Protein AF-0000000079571530 (afdb_homodimer)

Organism: NCBI:txid1891644

Foldseek 3Di:
DDPVVLVVLLVQLQCQLVVLCVVPVLPCSLVRLVVSLVVCVPPDPNSNVSSVVSNVVSVVVVVVVVVVVVVCVVVVVVVVVVVVVVVCVVLVVVQVVVCVVCVVVVHDDDRPPDDDDDD/DDPVVLVVLLVQLQCQLVVVCVVPVLPCSLVRLVVSLVVCVVPDPNSNVSSVVSNVVSVVVVVVVVVVVVVCVVVVVVVVVVVVVVVCVVLVVVQVVVCVVCVVVVHDDDRPPDDDDDD

Structure (mmCIF, N/CA/C/O backbone):
data_AF-0000000079571530-model_v1
#
loop_
_entity.id
_entity.type
_entity.pdbx_description
1 polymer 'DUF4870 domain-containing protein'
#
loop_
_atom_site.group_PDB
_atom_site.id
_atom_site.type_symbol
_atom_site.label_atom_id
_atom_site.label_alt_id
_atom_site.label_comp_id
_atom_site.label_asym_id
_atom_site.label_entity_id
_atom_site.label_seq_id
_atom_site.pdbx_PDB_ins_code
_atom_site.Cartn_x
_atom_site.Cartn_y
_atom_site.Cartn_z
_atom_site.occupancy
_atom_site.B_iso_or_equiv
_atom_site.auth_seq_id
_atom_site.auth_comp_id
_atom_site.auth_asym_id
_atom_site.auth_atom_id
_atom_site.pdbx_PDB_model_num
ATOM 1 N N . MET A 1 1 ? -7.766 45.219 24.375 1 87.44 1 MET A N 1
ATOM 2 C CA . MET A 1 1 ? -6.621 44.344 24.562 1 87.44 1 MET A CA 1
ATOM 3 C C . MET A 1 1 ? -5.312 45.094 24.469 1 87.44 1 MET A C 1
ATOM 5 O O . MET A 1 1 ? -5.18 46.031 23.656 1 87.44 1 MET A O 1
ATOM 9 N N . SER A 1 2 ? -4.629 44.906 25.359 1 95.31 2 SER A N 1
ATOM 10 C CA . SER A 1 2 ? -3.334 45.562 25.312 1 95.31 2 SER A CA 1
ATOM 11 C C . SER A 1 2 ? -2.48 45.031 24.156 1 95.31 2 SER A C 1
ATOM 13 O O . SER A 1 2 ? -2.748 43.969 23.609 1 95.31 2 SER A O 1
ATOM 15 N N . GLU A 1 3 ? -1.556 45.875 23.812 1 95.44 3 GLU A N 1
ATOM 16 C CA . GLU A 1 3 ? -0.666 45.469 22.719 1 95.44 3 GLU A CA 1
ATOM 17 C C . GLU A 1 3 ? 0.069 44.188 23.062 1 95.44 3 GLU A C 1
ATOM 19 O O . GLU A 1 3 ? 0.232 43.312 22.203 1 95.44 3 GLU A O 1
ATOM 24 N N . SER A 1 4 ? 0.535 44.125 24.281 1 95.5 4 SER A N 1
ATOM 25 C CA . SER A 1 4 ? 1.241 42.938 24.719 1 95.5 4 SER A CA 1
ATOM 26 C C . SER A 1 4 ? 0.331 41.719 24.672 1 95.5 4 SER A C 1
ATOM 28 O O . SER A 1 4 ? 0.75 40.625 24.25 1 95.5 4 SER A O 1
ATOM 30 N N . GLU A 1 5 ? -0.845 41.812 25.141 1 96.44 5 GLU A N 1
ATOM 31 C CA . GLU A 1 5 ? -1.832 40.75 25.094 1 96.44 5 GLU A CA 1
ATOM 32 C C . GLU A 1 5 ? -2.137 40.344 23.656 1 96.44 5 GLU A C 1
ATOM 34 O O . GLU A 1 5 ? -2.254 39.125 23.375 1 96.44 5 GLU A O 1
ATOM 39 N N . GLU A 1 6 ? -2.318 41.281 22.844 1 97.56 6 GLU A N 1
ATOM 40 C CA . GLU A 1 6 ? -2.604 41.031 21.438 1 97.56 6 GLU A CA 1
ATOM 41 C C . GLU A 1 6 ? -1.49 40.188 20.797 1 97.56 6 GLU A C 1
ATOM 43 O O . GLU A 1 6 ? -1.76 39.219 20.094 1 97.56 6 GLU A O 1
ATOM 48 N N . ARG A 1 7 ? -0.301 40.594 21.031 1 97.19 7 ARG A N 1
ATOM 49 C CA . ARG A 1 7 ? 0.834 39.875 20.484 1 97.19 7 ARG A CA 1
ATOM 50 C C . ARG A 1 7 ? 0.882 38.438 21.031 1 97.19 7 ARG A C 1
ATOM 52 O O . ARG A 1 7 ? 1.186 37.5 20.281 1 97.19 7 ARG A O 1
ATOM 59 N N . THR A 1 8 ? 0.619 38.281 22.25 1 96.38 8 THR A N 1
ATOM 60 C CA . THR A 1 8 ? 0.611 36.969 22.859 1 96.38 8 THR A CA 1
ATOM 61 C C . THR A 1 8 ? -0.429 36.062 22.203 1 96.38 8 THR A C 1
ATOM 63 O O . THR A 1 8 ? -0.127 34.938 21.812 1 96.38 8 THR A O 1
ATOM 66 N N . TRP A 1 9 ? -1.641 36.562 22.094 1 97.31 9 TRP A N 1
ATOM 67 C CA . TRP A 1 9 ? -2.703 35.781 21.469 1 97.31 9 TRP A CA 1
ATOM 68 C C . TRP A 1 9 ? -2.359 35.469 20.016 1 97.31 9 TRP A C 1
ATOM 70 O O . TRP A 1 9 ? -2.699 34.406 19.5 1 97.31 9 TRP A O 1
ATOM 80 N N . THR A 1 10 ? -1.742 36.406 19.328 1 98.12 10 THR A N 1
ATOM 81 C CA . THR A 1 10 ? -1.355 36.219 17.938 1 98.12 10 THR A CA 1
ATOM 82 C C . THR A 1 10 ? -0.339 35.094 17.812 1 98.12 10 THR A C 1
ATOM 84 O O . THR A 1 10 ? -0.482 34.219 16.953 1 98.12 10 THR A O 1
ATOM 87 N N . VAL A 1 11 ? 0.646 35.094 18.672 1 97.69 11 VAL A N 1
ATOM 88 C CA . VAL A 1 11 ? 1.656 34.031 18.672 1 97.69 11 VAL A CA 1
ATOM 89 C C . VAL A 1 11 ? 1.011 32.688 19.016 1 97.69 11 VAL A C 1
ATOM 91 O O . VAL A 1 11 ? 1.297 31.672 18.375 1 97.69 11 VAL A O 1
ATOM 94 N N . LEU A 1 12 ? 0.146 32.656 19.984 1 96.56 12 LEU A N 1
ATOM 95 C CA . LEU A 1 12 ? -0.542 31.422 20.375 1 96.56 12 LEU A CA 1
ATOM 96 C C . LEU A 1 12 ? -1.385 30.875 19.219 1 96.56 12 LEU A C 1
ATOM 98 O O . LEU A 1 12 ? -1.479 29.656 19.047 1 96.56 12 LEU A O 1
ATOM 102 N N . ALA A 1 13 ? -2.004 31.766 18.484 1 97.44 13 ALA A N 1
ATOM 103 C CA . ALA A 1 13 ? -2.795 31.344 17.328 1 97.44 13 ALA A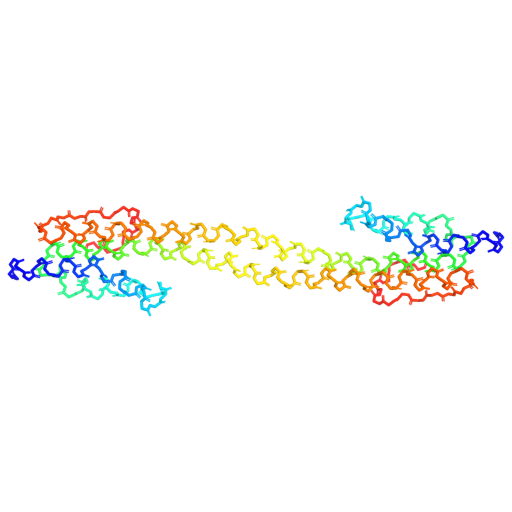 CA 1
ATOM 104 C C . ALA A 1 13 ? -1.929 30.609 16.312 1 97.44 13 ALA A C 1
ATOM 106 O O . ALA A 1 13 ? -2.314 29.547 15.805 1 97.44 13 ALA A O 1
ATOM 107 N N . HIS A 1 14 ? -0.757 31.094 16.047 1 97.12 14 HIS A N 1
ATOM 108 C CA . HIS A 1 14 ? 0.15 30.484 15.086 1 97.12 14 HIS A CA 1
ATOM 109 C C . HIS A 1 14 ? 0.69 29.156 15.609 1 97.12 14 HIS A C 1
ATOM 111 O O . HIS A 1 14 ? 0.879 28.203 14.844 1 97.12 14 HIS A O 1
ATOM 117 N N . LEU A 1 15 ? 0.855 29.016 16.938 1 95.38 15 LEU A N 1
ATOM 118 C CA . LEU A 1 15 ? 1.553 27.859 17.469 1 95.38 15 LEU A CA 1
ATOM 119 C C . LEU A 1 15 ? 0.562 26.812 17.984 1 95.38 15 LEU A C 1
ATOM 121 O O . LEU A 1 15 ? 0.937 25.672 18.234 1 95.38 15 LEU A O 1
ATOM 125 N N . SER A 1 16 ? -0.653 27.219 18.078 1 94.5 16 SER A N 1
ATOM 126 C CA . SER A 1 16 ? -1.655 26.312 18.641 1 94.5 16 SER A CA 1
ATOM 127 C C . SER A 1 16 ? -1.799 25.047 17.781 1 94.5 16 SER A C 1
ATOM 129 O O . SER A 1 16 ? -1.949 23.953 18.328 1 94.5 16 SER A O 1
ATOM 131 N N . ALA A 1 17 ? -1.679 25.234 16.484 1 91.69 17 ALA A N 1
ATOM 132 C CA . ALA A 1 17 ? -1.855 24.078 15.594 1 91.69 17 ALA A CA 1
ATOM 133 C C . ALA A 1 17 ? -0.672 23.125 15.695 1 91.69 17 ALA A C 1
ATOM 135 O O . ALA A 1 17 ? -0.853 21.922 15.922 1 91.69 17 ALA A O 1
ATOM 136 N N . PRO A 1 18 ? 0.558 23.547 15.602 1 91.69 18 PRO A N 1
ATOM 137 C CA . PRO A 1 18 ? 1.681 22.609 15.727 1 91.69 18 PRO A CA 1
ATOM 138 C C . PRO A 1 18 ? 1.745 21.953 17.094 1 91.69 18 PRO A C 1
ATOM 140 O O . PRO A 1 18 ? 2.113 20.781 17.203 1 91.69 18 PRO A O 1
ATOM 143 N N . ILE A 1 19 ? 1.34 22.656 18.141 1 88.19 19 ILE A N 1
ATOM 144 C CA . ILE A 1 19 ? 1.312 22.078 19.484 1 88.19 19 ILE A CA 1
ATOM 145 C C . ILE A 1 19 ? 0.263 20.969 19.547 1 88.19 19 ILE A C 1
ATOM 147 O O . ILE A 1 19 ? 0.544 19.859 20.016 1 88.19 19 ILE A O 1
ATOM 151 N N . ALA A 1 20 ? -0.881 21.25 19.016 1 86.62 20 ALA A N 1
ATOM 152 C CA . ALA A 1 20 ? -1.956 20.266 18.984 1 86.62 20 ALA A CA 1
ATOM 153 C C . ALA A 1 20 ? -1.594 19.078 18.094 1 86.62 20 ALA A C 1
ATOM 155 O O . ALA A 1 20 ? -1.938 17.938 18.406 1 86.62 20 ALA A O 1
ATOM 156 N N . ALA A 1 21 ? -0.919 19.438 17.031 1 84.94 21 ALA A N 1
ATOM 157 C CA . ALA A 1 21 ? -0.512 18.375 16.109 1 84.94 21 ALA A CA 1
ATOM 158 C C . ALA A 1 21 ? 0.462 17.406 16.766 1 84.94 21 ALA A C 1
ATOM 160 O O . ALA A 1 21 ? 0.333 16.188 16.609 1 84.94 21 ALA A O 1
ATOM 161 N N . VAL A 1 22 ? 1.411 17.859 17.5 1 80.44 22 VAL A N 1
ATOM 162 C CA . VAL A 1 22 ? 2.406 17.031 18.172 1 80.44 22 VAL A CA 1
ATOM 163 C C . VAL A 1 22 ? 1.734 16.203 19.266 1 80.44 22 VAL A C 1
ATOM 165 O O . VAL A 1 22 ? 2.033 15.023 19.422 1 80.44 22 VAL A O 1
ATOM 168 N N . LEU A 1 23 ? 0.747 16.781 19.938 1 81.38 23 LEU A N 1
ATOM 169 C CA . LEU A 1 23 ? 0.075 16.125 21.062 1 81.38 23 LEU A CA 1
ATOM 170 C C . LEU A 1 23 ? -0.921 15.078 20.547 1 81.38 23 LEU A C 1
ATOM 172 O O . LEU A 1 23 ? -1.287 14.156 21.281 1 81.38 23 LEU A O 1
ATOM 176 N N . SER A 1 24 ? -1.336 15.172 19.266 1 77.75 24 SER A N 1
ATOM 177 C CA . SER A 1 24 ? -2.4 14.312 18.75 1 77.75 24 SER A CA 1
ATOM 178 C C . SER A 1 24 ? -1.96 13.586 17.484 1 77.75 24 SER A C 1
ATOM 180 O O . SER A 1 24 ? -2.785 12.992 16.781 1 77.75 24 SER A O 1
ATOM 182 N N . ALA A 1 25 ? -0.798 13.711 17.203 1 75.19 25 ALA A N 1
ATOM 183 C CA . ALA A 1 25 ? -0.281 13.117 15.969 1 75.19 25 ALA A CA 1
ATOM 184 C C . ALA A 1 25 ? -1.01 13.672 14.75 1 75.19 25 ALA A C 1
ATOM 186 O O . ALA A 1 25 ? -1.369 12.922 13.836 1 75.19 25 ALA A O 1
ATOM 187 N N . GLY A 1 26 ? -1.321 14.875 14.836 1 75 26 GLY A N 1
ATOM 188 C CA . GLY A 1 26 ? -1.856 15.578 13.68 1 75 26 GLY A CA 1
ATOM 189 C C . GLY A 1 26 ? -3.371 15.672 13.688 1 75 26 GLY A C 1
ATOM 190 O O . GLY A 1 26 ? -3.945 16.547 13.039 1 75 26 GLY A O 1
ATOM 191 N N . SER A 1 27 ? -4.09 14.82 14.422 1 78.81 27 SER A N 1
ATOM 192 C CA . SER A 1 27 ? -5.535 14.672 14.297 1 78.81 27 SER A CA 1
ATOM 193 C C . SER A 1 27 ? -6.27 15.875 14.875 1 78.81 27 SER A C 1
ATOM 195 O O . SER A 1 27 ? -7.363 16.219 14.422 1 78.81 27 SER A O 1
ATOM 197 N N . LEU A 1 28 ? -5.656 16.641 15.758 1 84.81 28 LEU A N 1
ATOM 198 C CA . LEU A 1 28 ? -6.375 17.719 16.422 1 84.81 28 LEU A CA 1
ATOM 199 C C . LEU A 1 28 ? -5.75 19.062 16.109 1 84.81 28 LEU A C 1
ATOM 201 O O . LEU A 1 28 ? -5.93 20.031 16.859 1 84.81 28 LEU A O 1
ATOM 205 N N . SER A 1 29 ? -5.035 19.125 15 1 89.62 29 SER A N 1
ATOM 206 C CA . SER A 1 29 ? -4.316 20.344 14.641 1 89.62 29 SER A CA 1
ATOM 207 C C . SER A 1 29 ? -5.281 21.484 14.344 1 89.62 29 SER A C 1
ATOM 209 O O . SER A 1 29 ? -4.914 22.656 14.445 1 89.62 29 SER A O 1
ATOM 211 N N . LEU A 1 30 ? -6.52 21.156 14.18 1 93.25 30 LEU A N 1
ATOM 212 C CA . LEU A 1 30 ? -7.52 22.156 13.812 1 93.25 30 LEU A CA 1
ATOM 213 C C . LEU A 1 30 ? -8.133 22.797 15.062 1 93.25 30 LEU A C 1
ATOM 215 O O . LEU A 1 30 ? -8.625 23.922 15.008 1 93.25 30 LEU A O 1
ATOM 219 N N . LEU A 1 31 ? -8.07 22.172 16.156 1 92.81 31 LEU A N 1
ATOM 220 C CA . LEU A 1 31 ? -8.805 22.562 17.359 1 92.81 31 LEU A CA 1
ATOM 221 C C . LEU A 1 31 ? -8.18 23.797 18 1 92.81 31 LEU A C 1
ATOM 223 O O . LEU A 1 31 ? -8.883 24.703 18.438 1 92.81 31 LEU A O 1
ATOM 227 N N . GLY A 1 32 ? -6.891 23.828 18.062 1 93.5 32 GLY A N 1
ATOM 228 C CA . GLY A 1 32 ? -6.203 24.953 18.672 1 93.5 32 GLY A CA 1
ATOM 229 C C . GLY A 1 32 ? -6.586 26.297 18.047 1 93.5 32 GLY A C 1
ATOM 230 O O . GLY A 1 32 ? -7.16 27.156 18.719 1 93.5 32 GLY A O 1
ATOM 231 N N . PRO A 1 33 ? -6.344 26.406 16.766 1 96.94 33 PRO A N 1
ATOM 232 C CA . PRO A 1 33 ? -6.688 27.672 16.094 1 96.94 33 PRO A CA 1
ATOM 233 C C . PRO A 1 33 ? -8.188 27.969 16.141 1 96.94 33 PRO A C 1
ATOM 235 O O . PRO A 1 33 ? -8.586 29.125 16.219 1 96.94 33 PRO A O 1
ATOM 238 N N . LEU A 1 34 ? -8.969 26.953 16.125 1 96.56 34 LEU A N 1
ATOM 239 C CA . LEU A 1 34 ? -10.414 27.156 16.172 1 96.56 34 LEU A CA 1
ATOM 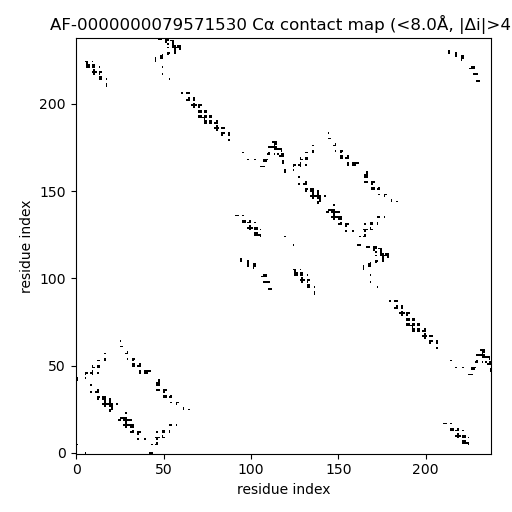240 C C . LEU A 1 34 ? -10.836 27.75 17.516 1 96.56 34 LEU A C 1
ATOM 242 O O . LEU A 1 34 ? -11.641 28.688 17.547 1 96.56 34 LEU A O 1
ATOM 246 N N . ILE A 1 35 ? -10.359 27.281 18.562 1 96.12 35 ILE A N 1
ATOM 247 C CA . ILE A 1 35 ? -10.656 27.766 19.891 1 96.12 35 ILE A CA 1
ATOM 248 C C . ILE A 1 35 ? -10.18 29.219 20.031 1 96.12 35 ILE A C 1
ATOM 250 O O . ILE A 1 35 ? -10.93 30.078 20.484 1 96.12 35 ILE A O 1
ATOM 254 N N . ILE A 1 36 ? -8.969 29.484 19.625 1 97.44 36 ILE A N 1
ATOM 255 C CA . ILE A 1 36 ? -8.398 30.828 19.75 1 97.44 36 ILE A CA 1
ATOM 256 C C . ILE A 1 36 ? -9.211 31.812 18.891 1 97.44 36 ILE A C 1
ATOM 258 O O . ILE A 1 36 ? -9.469 32.938 19.312 1 97.44 36 ILE A O 1
ATOM 262 N N . TYR A 1 37 ? -9.609 31.359 17.766 1 98.12 37 TYR A N 1
ATOM 263 C CA . TYR A 1 37 ? -10.414 32.219 16.891 1 98.12 37 TYR A CA 1
ATOM 264 C C . TYR A 1 37 ? -11.641 32.75 17.625 1 98.12 37 TYR A C 1
ATOM 266 O O . TYR A 1 37 ? -11.914 33.938 17.609 1 98.12 37 TYR A O 1
ATOM 274 N N . PHE A 1 38 ? -12.344 31.984 18.281 1 97.25 38 PHE A N 1
ATOM 275 C CA . PHE A 1 38 ? -13.586 32.406 18.922 1 97.25 38 PHE A CA 1
ATOM 276 C C . PHE A 1 38 ? -13.297 33.25 20.156 1 97.25 38 PHE A C 1
ATOM 278 O O . PHE A 1 38 ? -14.094 34.125 20.516 1 97.25 38 PHE A O 1
ATOM 285 N N . LEU A 1 39 ? -12.164 33.125 20.734 1 96.81 39 LEU A N 1
ATOM 286 C CA . LEU A 1 39 ? -11.789 33.875 21.922 1 96.81 39 LEU A CA 1
ATOM 287 C C . LEU A 1 39 ? -11.383 35.312 21.547 1 96.81 39 LEU A C 1
ATOM 289 O O . LEU A 1 39 ? -11.586 36.25 22.312 1 96.81 39 LEU A O 1
ATOM 293 N N . VAL A 1 40 ? -10.93 35.406 20.312 1 97.75 40 VAL A N 1
ATOM 294 C CA . VAL A 1 40 ? -10.297 36.688 20.031 1 97.75 40 VAL A CA 1
ATOM 295 C C . VAL A 1 40 ? -11.008 37.375 18.875 1 97.75 40 VAL A C 1
ATOM 297 O O . VAL A 1 40 ? -10.734 38.531 18.562 1 97.75 40 VAL A O 1
ATOM 300 N N . ARG A 1 41 ? -11.836 36.719 18.203 1 96.31 41 ARG A N 1
ATOM 301 C CA . ARG A 1 41 ? -12.367 37.188 16.922 1 96.31 41 ARG A CA 1
ATOM 302 C C . ARG A 1 41 ? -13.008 38.562 17.062 1 96.31 41 ARG A C 1
ATOM 304 O O . ARG A 1 41 ? -13.023 39.344 16.109 1 96.31 41 ARG A O 1
ATOM 311 N N . LYS A 1 42 ? -13.422 38.969 18.203 1 97.06 42 LYS A N 1
ATOM 312 C CA . LYS A 1 42 ? -14.062 40.281 18.375 1 97.06 42 LYS A CA 1
ATOM 313 C C . LYS A 1 42 ? -13.156 41.25 19.109 1 97.06 42 LYS A C 1
ATOM 315 O O . LYS A 1 42 ? -13.531 42.406 19.328 1 97.06 42 LYS A O 1
ATOM 320 N N . ARG A 1 43 ? -12.023 40.781 19.422 1 97 43 ARG A N 1
ATOM 321 C CA . ARG A 1 43 ? -11.195 41.562 20.328 1 97 43 ARG A CA 1
ATOM 322 C C . ARG A 1 43 ? -10 42.156 19.594 1 97 43 ARG A C 1
ATOM 324 O O . ARG A 1 43 ? -9.445 43.188 20 1 97 43 ARG A O 1
ATOM 331 N N . SER A 1 44 ? -9.547 41.469 18.469 1 97.25 44 SER A N 1
ATOM 332 C CA . SER A 1 44 ? -8.328 41.875 17.781 1 97.25 44 SER A CA 1
ATOM 333 C C . SER A 1 44 ? -8.312 41.375 16.344 1 97.25 44 SER A C 1
ATOM 335 O O . SER A 1 44 ? -8.266 40.188 16.078 1 97.25 44 SER A O 1
ATOM 337 N N . PRO A 1 45 ? -8.328 42.312 15.461 1 97.25 45 PRO A N 1
ATOM 338 C CA . PRO A 1 45 ? -8.219 41.906 14.055 1 97.25 45 PRO A CA 1
ATOM 339 C C . PRO A 1 45 ? -6.926 41.156 13.758 1 97.25 45 PRO A C 1
ATOM 341 O O . PRO A 1 45 ? -6.926 40.219 12.945 1 97.25 45 PRO A O 1
ATOM 344 N N . LEU A 1 46 ? -5.883 41.594 14.383 1 97.69 46 LEU A N 1
ATOM 345 C CA . LEU A 1 46 ? -4.59 40.938 14.188 1 97.69 46 LEU A CA 1
ATOM 346 C C . LEU A 1 46 ? -4.629 39.5 14.648 1 97.69 46 LEU A C 1
ATOM 348 O O . LEU A 1 46 ? -4.246 38.594 13.898 1 97.69 46 LEU A O 1
ATOM 352 N N . ALA A 1 47 ? -5.039 39.281 15.859 1 98 47 ALA A N 1
ATOM 353 C CA . ALA A 1 47 ? -5.117 37.906 16.406 1 98 47 ALA A CA 1
ATOM 354 C C . ALA A 1 47 ? -6.141 37.062 15.656 1 98 47 ALA A C 1
ATOM 356 O O . ALA A 1 47 ? -5.93 35.875 15.445 1 98 47 ALA A O 1
ATOM 357 N N . ARG A 1 48 ? -7.191 37.688 15.266 1 98.06 48 ARG A N 1
ATOM 358 C CA . ARG A 1 48 ? -8.211 37 14.484 1 98.06 48 ARG A CA 1
ATOM 359 C C . ARG A 1 48 ? -7.645 36.5 13.156 1 98.06 48 ARG A C 1
ATOM 361 O O . ARG A 1 48 ? -7.902 35.375 12.75 1 98.06 48 ARG A O 1
ATOM 368 N N . ASN A 1 49 ? -6.918 37.312 12.508 1 98 49 ASN A N 1
ATOM 369 C CA . ASN A 1 49 ? -6.27 36.938 11.25 1 98 49 ASN A CA 1
ATOM 370 C C . ASN A 1 49 ? -5.34 35.75 11.43 1 98 49 ASN A C 1
ATOM 372 O O . ASN A 1 49 ? -5.328 34.812 10.602 1 98 49 ASN A O 1
ATOM 376 N N . ALA A 1 50 ? -4.621 35.812 12.477 1 98.19 50 ALA A N 1
ATOM 377 C CA . ALA A 1 50 ? -3.684 34.719 12.758 1 98.19 50 ALA A CA 1
ATOM 378 C C . ALA A 1 50 ? -4.418 33.406 13.008 1 98.19 50 ALA A C 1
ATOM 380 O O . ALA A 1 50 ? -4.062 32.375 12.445 1 98.19 50 ALA A O 1
ATOM 381 N N . ALA A 1 51 ? -5.383 33.438 13.82 1 98.31 51 ALA A N 1
ATOM 382 C CA . ALA A 1 51 ? -6.137 32.219 14.164 1 98.31 51 ALA A CA 1
ATOM 383 C C . ALA A 1 51 ? -6.871 31.672 12.945 1 98.31 51 ALA A C 1
ATOM 385 O O . ALA A 1 51 ? -6.855 30.469 12.695 1 98.31 51 ALA A O 1
ATOM 386 N N . ALA A 1 52 ? -7.496 32.562 12.211 1 98.19 52 ALA A N 1
ATOM 387 C CA . ALA A 1 52 ? -8.195 32.156 11 1 98.19 52 ALA A CA 1
ATOM 388 C C . ALA A 1 52 ? -7.227 31.562 9.977 1 98.19 52 ALA A C 1
ATOM 390 O O . ALA A 1 52 ? -7.508 30.516 9.375 1 98.19 52 ALA A O 1
ATOM 391 N N . GLY A 1 53 ? -6.137 32.219 9.805 1 97.81 53 GLY A N 1
ATOM 392 C CA . GLY A 1 53 ? -5.121 31.734 8.883 1 97.81 53 GLY A CA 1
ATOM 393 C C . GLY A 1 53 ? -4.566 30.375 9.266 1 97.81 53 GLY A C 1
ATOM 394 O O . GLY A 1 53 ? -4.43 29.484 8.422 1 97.81 53 GLY A O 1
ATOM 395 N N . ALA A 1 54 ? -4.223 30.266 10.492 1 97.25 54 ALA A N 1
ATOM 396 C CA . ALA A 1 54 ? -3.705 29 10.992 1 97.25 54 ALA A CA 1
ATOM 397 C C . ALA A 1 54 ? -4.719 27.875 10.781 1 97.25 54 ALA A C 1
ATOM 399 O O . ALA A 1 54 ? -4.363 26.781 10.344 1 97.25 54 ALA A O 1
ATOM 400 N N . PHE A 1 55 ? -5.953 28.125 11.094 1 96.88 55 PHE A N 1
ATOM 401 C CA . PHE A 1 55 ? -7.012 27.141 10.922 1 96.88 55 PHE A CA 1
ATOM 402 C C . PHE A 1 55 ? -7.152 26.75 9.453 1 96.88 55 PHE A C 1
ATOM 404 O O . PHE A 1 55 ? -7.129 25.578 9.117 1 96.88 55 PHE A O 1
ATOM 411 N N . ASN A 1 56 ? -7.281 27.781 8.648 1 96.88 56 ASN A N 1
ATOM 412 C CA . ASN A 1 56 ? -7.457 27.562 7.215 1 96.88 56 ASN A CA 1
ATOM 413 C C . ASN A 1 56 ? -6.277 26.797 6.617 1 96.88 56 ASN A C 1
ATOM 415 O O . ASN A 1 56 ? -6.465 25.938 5.762 1 96.88 56 ASN A O 1
ATOM 419 N N . PHE A 1 57 ? -5.129 27.109 7.012 1 96.56 57 PHE A N 1
ATOM 420 C CA . PHE A 1 57 ? -3.922 26.438 6.57 1 96.56 57 PHE A CA 1
ATOM 421 C C . PHE A 1 57 ? -3.938 24.969 7.004 1 96.56 57 PHE A C 1
ATOM 423 O O . PHE A 1 57 ? -3.643 24.078 6.203 1 96.56 57 PHE A O 1
ATOM 430 N N . ASN A 1 58 ? -4.324 24.719 8.164 1 94.88 58 ASN A N 1
ATOM 431 C CA . ASN A 1 58 ? -4.297 23.359 8.695 1 94.88 58 ASN A CA 1
ATOM 432 C C . ASN A 1 58 ? -5.43 22.5 8.117 1 94.88 58 ASN A C 1
ATOM 434 O O . ASN A 1 58 ? -5.316 21.281 8.047 1 94.88 58 ASN A O 1
ATOM 438 N N . VAL A 1 59 ? -6.469 23.125 7.621 1 93.94 59 VAL A N 1
ATOM 439 C CA . VAL A 1 59 ? -7.492 22.375 6.895 1 93.94 59 VAL A CA 1
ATOM 440 C C . VAL A 1 59 ? -6.887 21.766 5.629 1 93.94 59 VAL A C 1
ATOM 442 O O . VAL A 1 59 ? -7.105 20.594 5.328 1 93.94 59 VAL A O 1
ATOM 445 N N . SER A 1 60 ? -6.113 22.562 4.898 1 92.12 60 SER A N 1
ATOM 446 C CA . SER A 1 60 ? -5.445 22.078 3.697 1 92.12 60 SER A CA 1
ATOM 447 C C . SER A 1 60 ? -4.523 20.906 4.012 1 92.12 60 SER A C 1
ATOM 449 O O . SER A 1 60 ? -4.523 19.891 3.299 1 92.12 60 SER A O 1
ATOM 451 N N . PHE A 1 61 ? -3.891 20.969 5.09 1 89.25 61 PHE A N 1
ATOM 452 C CA . PHE A 1 61 ? -2.922 19.938 5.461 1 89.25 61 PHE A CA 1
ATOM 453 C C . PHE A 1 61 ? -3.625 18.688 5.973 1 89.25 61 PHE A C 1
ATOM 455 O O . PHE A 1 61 ? -3.135 17.578 5.785 1 89.25 61 PHE A O 1
ATOM 462 N N . TRP A 1 62 ? -4.691 18.953 6.59 1 89.69 62 TRP A N 1
ATOM 463 C CA . TRP A 1 62 ? -5.48 17.812 7.066 1 89.69 62 TRP A CA 1
ATOM 464 C C . TRP A 1 62 ? -5.965 16.953 5.902 1 89.69 62 TRP A C 1
ATOM 466 O O . TRP A 1 62 ? -5.988 15.727 5.996 1 89.69 62 TRP A O 1
ATOM 476 N N . VAL A 1 63 ? -6.344 17.562 4.812 1 90.5 63 VAL A N 1
ATOM 477 C CA . VAL A 1 63 ? -6.762 16.844 3.617 1 90.5 63 VAL A CA 1
ATOM 478 C C . VAL A 1 63 ? -5.609 15.977 3.113 1 90.5 63 VAL A C 1
ATOM 480 O O . VAL A 1 63 ? -5.789 14.781 2.861 1 90.5 63 VAL A O 1
ATOM 483 N N . LEU A 1 64 ? -4.438 16.516 3.039 1 88.44 64 LEU A N 1
ATOM 484 C CA . LEU A 1 64 ? -3.262 15.773 2.598 1 88.44 64 LEU A CA 1
ATOM 485 C C . LEU A 1 64 ? -2.926 14.656 3.58 1 88.44 64 LEU A C 1
ATOM 487 O O . LEU A 1 64 ? -2.492 13.578 3.174 1 88.44 64 LEU A O 1
ATOM 491 N N . TYR A 1 65 ? -3.135 14.984 4.852 1 86.5 65 TYR A N 1
ATOM 492 C CA . TYR A 1 65 ? -2.9 14.016 5.914 1 86.5 65 TYR A CA 1
ATOM 493 C C . TYR A 1 65 ? -3.791 12.797 5.746 1 86.5 65 TYR A C 1
ATOM 495 O O . TYR A 1 65 ? -3.32 11.656 5.832 1 86.5 65 TYR A O 1
ATOM 503 N N . VAL A 1 66 ? -5.039 12.953 5.426 1 85.62 66 VAL A N 1
ATOM 504 C CA . VAL A 1 66 ? -5.996 11.875 5.207 1 85.62 66 VAL A CA 1
ATOM 505 C C . VAL A 1 66 ? -5.605 11.07 3.969 1 85.62 66 VAL A C 1
ATOM 507 O O . VAL A 1 66 ? -5.621 9.844 3.986 1 85.62 66 VAL A O 1
ATOM 510 N N . VAL A 1 67 ? -5.172 11.773 2.918 1 84.62 67 VAL A N 1
ATOM 511 C CA . VAL A 1 67 ? -4.734 11.125 1.688 1 84.62 67 VAL A CA 1
ATOM 512 C C . VAL A 1 67 ? -3.543 10.211 1.981 1 84.62 67 VAL A C 1
ATOM 514 O O . VAL A 1 67 ? -3.504 9.062 1.529 1 84.62 67 VAL A O 1
ATOM 517 N N . ALA A 1 68 ? -2.576 10.727 2.766 1 81.06 68 ALA A N 1
ATOM 518 C CA . ALA A 1 68 ? -1.391 9.945 3.102 1 81.06 68 ALA A CA 1
ATOM 519 C C . ALA A 1 68 ? -1.765 8.695 3.895 1 81.06 68 ALA A C 1
ATOM 521 O O . ALA A 1 68 ? -1.209 7.617 3.67 1 81.06 68 ALA A O 1
ATOM 522 N N . TRP A 1 69 ? -2.719 8.781 4.793 1 80.06 69 TRP A N 1
ATOM 523 C CA . TRP A 1 69 ? -3.174 7.637 5.578 1 80.06 69 TRP A CA 1
ATOM 524 C C . TRP A 1 69 ? -3.812 6.582 4.684 1 80.06 69 TRP A C 1
ATOM 526 O O . TRP A 1 69 ? -3.619 5.383 4.891 1 80.06 69 TRP A O 1
ATOM 536 N N . VAL A 1 70 ? -4.605 7.016 3.758 1 76.81 70 VAL A N 1
ATOM 537 C CA . VAL A 1 70 ? -5.246 6.109 2.811 1 76.81 70 VAL A CA 1
ATOM 538 C C . VAL A 1 70 ? -4.176 5.352 2.023 1 76.81 70 VAL A C 1
ATOM 540 O O . VAL A 1 70 ? -4.281 4.137 1.833 1 76.81 70 VAL A O 1
ATOM 543 N N . LEU A 1 71 ? -3.066 6 1.716 1 72.12 71 LEU A N 1
ATOM 544 C CA . LEU A 1 71 ? -1.975 5.391 0.962 1 72.12 71 LEU A CA 1
ATOM 545 C C . LEU A 1 71 ? -1.224 4.375 1.816 1 72.12 71 LEU A C 1
ATOM 547 O O . LEU A 1 71 ? -0.819 3.32 1.322 1 72.12 71 LEU A O 1
ATOM 551 N N . ILE A 1 72 ? -1.001 4.637 3.123 1 70.25 72 ILE A N 1
ATOM 552 C CA . ILE A 1 72 ? -0.288 3.742 4.031 1 70.25 72 ILE A CA 1
ATOM 553 C C . ILE A 1 72 ? -1.098 2.467 4.242 1 70.25 72 ILE A C 1
ATOM 555 O O . ILE A 1 72 ? -0.534 1.372 4.324 1 70.25 72 ILE A O 1
ATOM 559 N N . PHE A 1 73 ? -2.318 2.586 4.531 1 68.81 73 PHE A N 1
ATOM 560 C CA . PHE A 1 73 ? -3.146 1.398 4.703 1 68.81 73 PHE A CA 1
ATOM 561 C C . PHE A 1 73 ? -2.986 0.452 3.521 1 68.81 73 PHE A C 1
ATOM 563 O O . PHE A 1 73 ? -3.043 -0.769 3.684 1 68.81 73 PHE A O 1
ATOM 570 N N . THR A 1 74 ? -2.57 1.061 2.432 1 65.38 74 THR A N 1
ATOM 571 C CA . THR A 1 74 ? -2.246 0.201 1.298 1 65.38 74 THR A CA 1
ATOM 572 C C . THR A 1 74 ? -0.948 -0.559 1.549 1 65.38 74 THR A C 1
ATOM 574 O O . THR A 1 74 ? -0.753 -1.657 1.024 1 65.38 74 THR A O 1
ATOM 577 N N . VAL A 1 75 ? -0.064 -0.153 2.539 1 63.06 75 VAL A N 1
ATOM 578 C CA . VAL A 1 75 ? 1.189 -0.763 2.971 1 63.06 75 VAL A CA 1
ATOM 579 C C . VAL A 1 75 ? 0.899 -2.045 3.748 1 63.06 75 VAL A C 1
ATOM 581 O O . VAL A 1 75 ? 1.629 -3.031 3.623 1 63.06 75 VAL A O 1
ATOM 584 N N . ILE A 1 76 ? -0.059 -1.919 4.629 1 64.69 76 ILE A N 1
ATOM 585 C CA . ILE A 1 76 ? -0.43 -3.123 5.363 1 64.69 76 ILE A CA 1
ATOM 586 C C . ILE A 1 76 ? -0.699 -4.262 4.383 1 64.69 76 ILE A C 1
ATOM 588 O O . ILE A 1 76 ? -0.449 -5.43 4.691 1 64.69 76 ILE A O 1
ATOM 592 N N . ALA A 1 77 ? -0.921 -3.844 3.201 1 70.06 77 ALA A N 1
ATOM 593 C CA . ALA A 1 77 ? -1.276 -4.844 2.199 1 70.06 77 ALA A CA 1
ATOM 594 C C . ALA A 1 77 ? -0.034 -5.547 1.658 1 70.06 77 ALA A C 1
ATOM 596 O O . ALA A 1 77 ? -0.112 -6.676 1.172 1 70.06 77 ALA A O 1
ATOM 597 N N . ILE A 1 78 ? 1.165 -4.965 2.111 1 73.31 78 ILE A N 1
ATOM 598 C CA . ILE A 1 78 ? 2.395 -5.488 1.523 1 73.31 78 ILE A CA 1
ATOM 599 C C . ILE A 1 78 ? 2.801 -6.777 2.234 1 73.31 78 ILE A C 1
ATOM 601 O O . ILE A 1 78 ? 3.025 -7.805 1.59 1 73.31 78 ILE A O 1
ATOM 605 N N . PRO A 1 79 ? 2.926 -6.75 3.551 1 73.81 79 PRO A N 1
ATOM 606 C CA . PRO A 1 79 ? 3.285 -8.008 4.207 1 73.81 79 PRO A CA 1
ATOM 607 C C . PRO A 1 79 ? 2.297 -9.133 3.908 1 73.81 79 PRO A C 1
ATOM 609 O O . PRO A 1 79 ? 2.697 -10.289 3.773 1 73.81 79 PRO A O 1
ATOM 612 N N . VAL A 1 80 ? 1.068 -8.773 3.805 1 78.5 80 VAL A N 1
ATOM 613 C CA . VAL A 1 80 ? 0.032 -9.75 3.477 1 78.5 80 VAL A CA 1
ATOM 614 C C . VAL A 1 80 ? 0.269 -10.305 2.072 1 78.5 80 VAL A C 1
ATOM 616 O O . VAL A 1 80 ? 0.191 -11.516 1.855 1 78.5 80 VAL A O 1
ATOM 619 N N . ALA A 1 81 ? 0.69 -9.469 1.147 1 80.38 81 ALA A N 1
ATOM 620 C CA . ALA A 1 81 ? 0.974 -9.883 -0.224 1 80.38 81 ALA A CA 1
ATOM 621 C C . ALA A 1 81 ? 2.172 -10.82 -0.277 1 80.38 81 ALA A C 1
ATOM 623 O O . ALA A 1 81 ? 2.133 -11.852 -0.961 1 80.38 81 ALA A O 1
ATOM 624 N N . VAL A 1 82 ? 3.188 -10.5 0.446 1 81.44 82 VAL A N 1
ATOM 625 C CA . VAL A 1 82 ? 4.398 -11.312 0.47 1 81.44 82 VAL A CA 1
ATOM 626 C C . VAL A 1 82 ? 4.086 -12.688 1.063 1 81.44 82 VAL A C 1
ATOM 628 O O . VAL A 1 82 ? 4.543 -13.711 0.552 1 81.44 82 VAL A O 1
ATOM 631 N N . ALA A 1 83 ? 3.254 -12.727 2.129 1 85 83 ALA A N 1
ATOM 632 C CA . ALA A 1 83 ? 2.838 -13.992 2.736 1 85 83 ALA A CA 1
ATOM 633 C C . ALA A 1 83 ? 2.055 -14.844 1.744 1 85 83 ALA A C 1
ATOM 635 O O . ALA A 1 83 ? 2.277 -16.047 1.644 1 85 83 ALA A O 1
ATOM 636 N N . ILE A 1 84 ? 1.218 -14.156 0.984 1 86.69 84 ILE A N 1
ATOM 637 C CA . ILE A 1 84 ? 0.413 -14.859 -0.011 1 86.69 84 ILE A CA 1
ATOM 638 C C . ILE A 1 84 ? 1.322 -15.453 -1.085 1 86.69 84 ILE A C 1
ATOM 640 O O . ILE A 1 84 ? 1.168 -16.609 -1.466 1 86.69 84 ILE A O 1
ATOM 644 N N . TRP A 1 85 ? 2.359 -14.68 -1.479 1 85.69 85 TRP A N 1
ATOM 645 C CA . TRP A 1 85 ? 3.271 -15.164 -2.512 1 85.69 85 TRP A CA 1
ATOM 646 C C . TRP A 1 85 ? 4.094 -16.344 -2.004 1 85.69 85 TRP A C 1
ATOM 648 O O . TRP A 1 85 ? 4.332 -17.297 -2.74 1 85.69 85 TRP A O 1
ATOM 658 N N . LEU A 1 86 ? 4.48 -16.281 -0.802 1 87.75 86 LEU A N 1
ATOM 659 C CA . LEU A 1 86 ? 5.25 -17.375 -0.206 1 87.75 86 LEU A CA 1
ATOM 660 C C . LEU A 1 86 ? 4.414 -18.656 -0.129 1 87.75 86 LEU A C 1
ATOM 662 O O . LEU A 1 86 ? 4.902 -19.734 -0.456 1 87.75 86 LEU A O 1
ATOM 666 N N . VAL A 1 87 ? 3.174 -18.547 0.275 1 89.69 87 VAL A N 1
ATOM 667 C CA . VAL A 1 87 ? 2.27 -19.688 0.369 1 89.69 87 VAL A CA 1
ATOM 668 C C . VAL A 1 87 ? 2.061 -20.297 -1.016 1 89.69 87 VAL A C 1
ATOM 670 O O . VAL A 1 87 ? 2.156 -21.516 -1.187 1 89.69 87 VAL A O 1
ATOM 673 N N . ILE A 1 88 ? 1.846 -19.438 -2.014 1 87.25 88 ILE A N 1
ATOM 674 C CA . ILE A 1 88 ? 1.635 -19.891 -3.385 1 87.25 88 ILE A CA 1
ATOM 675 C C . ILE A 1 88 ? 2.867 -20.641 -3.871 1 87.25 88 ILE A C 1
ATOM 677 O O . ILE A 1 88 ? 2.75 -21.734 -4.445 1 87.25 88 ILE A O 1
ATOM 681 N N . PHE A 1 89 ? 4.043 -20.125 -3.568 1 88.38 89 PHE A N 1
ATOM 682 C CA . PHE A 1 89 ? 5.293 -20.719 -4.043 1 88.38 89 PHE A CA 1
ATOM 683 C C . PHE A 1 89 ? 5.531 -22.078 -3.395 1 88.38 89 PHE A C 1
ATOM 685 O O . PHE A 1 89 ? 5.797 -23.062 -4.086 1 88.38 89 PHE A O 1
ATOM 692 N N . VAL A 1 90 ? 5.414 -22.203 -2.131 1 90.69 90 VAL A N 1
ATOM 693 C CA . VAL A 1 90 ? 5.719 -23.422 -1.386 1 90.69 90 VAL A CA 1
ATOM 694 C C . VAL A 1 90 ? 4.703 -24.5 -1.736 1 90.69 90 VAL A C 1
ATOM 696 O O . VAL A 1 90 ? 5.082 -25.625 -2.078 1 90.69 90 VAL A O 1
ATOM 699 N N . VAL A 1 91 ? 3.393 -24.219 -1.713 1 92.75 91 VAL A N 1
ATOM 700 C CA . VAL A 1 91 ? 2.338 -25.188 -1.979 1 92.75 91 VAL A CA 1
ATOM 701 C C . VAL A 1 91 ? 2.426 -25.656 -3.428 1 92.75 91 VAL A C 1
ATOM 703 O O . VAL A 1 91 ? 2.311 -26.859 -3.705 1 92.75 91 VAL A O 1
ATOM 706 N N . SER A 1 92 ? 2.691 -24.719 -4.312 1 93 92 SER A N 1
ATOM 707 C CA . SER A 1 92 ? 2.82 -25.078 -5.723 1 93 92 SER A CA 1
ATOM 708 C C . SER A 1 92 ? 4.02 -25.984 -5.953 1 93 92 SER A C 1
ATOM 710 O O . SER A 1 92 ? 3.898 -27.016 -6.617 1 93 92 SER A O 1
ATOM 712 N N . ALA A 1 93 ? 5.164 -25.672 -5.383 1 92.75 93 ALA A N 1
ATOM 713 C CA . ALA A 1 93 ? 6.375 -26.469 -5.559 1 92.75 93 ALA A CA 1
ATOM 714 C C . ALA A 1 93 ? 6.176 -27.906 -5.051 1 92.75 93 ALA A C 1
ATOM 716 O O . ALA A 1 93 ? 6.488 -28.859 -5.75 1 92.75 93 ALA A O 1
ATOM 717 N N . ILE A 1 94 ? 5.598 -28.047 -3.902 1 94.62 94 ILE A N 1
ATOM 718 C CA . ILE A 1 94 ? 5.391 -29.359 -3.291 1 94.62 94 ILE A CA 1
ATOM 719 C C . ILE A 1 94 ? 4.418 -30.172 -4.141 1 94.62 94 ILE A C 1
ATOM 721 O O . ILE A 1 94 ? 4.695 -31.328 -4.469 1 94.62 94 ILE A O 1
ATOM 725 N N . THR A 1 95 ? 3.279 -29.578 -4.523 1 96.69 95 THR A N 1
ATOM 726 C CA . THR A 1 95 ? 2.225 -30.297 -5.219 1 96.69 95 THR A CA 1
ATOM 727 C C . THR A 1 95 ? 2.691 -30.734 -6.605 1 96.69 95 THR A C 1
ATOM 729 O O . THR A 1 95 ? 2.457 -31.875 -7.016 1 96.69 95 THR A O 1
ATOM 732 N N . HIS A 1 96 ? 3.436 -29.812 -7.277 1 96.5 96 HIS A N 1
ATOM 733 C CA . HIS A 1 96 ? 3.914 -30.172 -8.609 1 96.5 96 HIS A CA 1
ATOM 734 C C . HIS A 1 96 ? 4.996 -31.234 -8.539 1 96.5 96 HIS A C 1
ATOM 736 O O . HIS A 1 96 ? 5.047 -32.125 -9.391 1 96.5 96 HIS A O 1
ATOM 742 N N . ILE A 1 97 ? 5.875 -31.203 -7.547 1 95.12 97 ILE A N 1
ATOM 743 C CA . ILE A 1 97 ? 6.957 -32.188 -7.391 1 95.12 97 ILE A CA 1
ATOM 744 C C . ILE A 1 97 ? 6.379 -33.531 -7.043 1 95.12 97 ILE A C 1
ATOM 746 O O . ILE A 1 97 ? 6.758 -34.562 -7.637 1 95.12 97 ILE A O 1
ATOM 750 N N . VAL A 1 98 ? 5.438 -33.594 -6.117 1 96.75 98 VAL A N 1
ATOM 751 C CA . VAL A 1 98 ? 4.785 -34.844 -5.75 1 96.75 98 VAL A CA 1
ATOM 752 C C . VAL A 1 98 ? 4.051 -35.438 -6.957 1 96.75 98 VAL A C 1
ATOM 754 O O . VAL A 1 98 ? 4.133 -36.625 -7.23 1 96.75 98 VAL A O 1
ATOM 757 N N . GLY A 1 99 ? 3.311 -34.5 -7.68 1 97.62 99 GLY A N 1
ATOM 758 C CA . GLY A 1 99 ? 2.639 -34.938 -8.891 1 97.62 99 GLY A CA 1
ATOM 759 C C . GLY A 1 99 ? 3.584 -35.562 -9.914 1 97.62 99 GLY A C 1
ATOM 760 O O . GLY A 1 99 ? 3.291 -36.594 -10.5 1 97.62 99 GLY A O 1
ATOM 761 N N . ALA A 1 100 ? 4.742 -34.938 -10.047 1 97.69 100 ALA A N 1
ATOM 762 C CA . ALA A 1 100 ? 5.73 -35.406 -11.008 1 97.69 100 ALA A CA 1
ATOM 763 C C . ALA A 1 100 ? 6.297 -36.781 -10.602 1 97.69 100 ALA A C 1
ATOM 765 O O . ALA A 1 100 ? 6.477 -37.656 -11.438 1 97.69 100 ALA A O 1
ATOM 766 N N . ILE A 1 101 ? 6.566 -36.969 -9.367 1 97.44 101 ILE A N 1
ATOM 767 C CA . ILE A 1 101 ? 7.102 -38.219 -8.844 1 97.44 101 ILE A CA 1
ATOM 768 C C . ILE A 1 101 ? 6.086 -39.344 -9.055 1 97.44 101 ILE A C 1
ATOM 770 O O . ILE A 1 101 ? 6.438 -40.406 -9.531 1 97.44 101 ILE A O 1
ATOM 774 N N . ARG A 1 102 ? 4.844 -39.031 -8.734 1 97.94 102 ARG A N 1
ATOM 775 C CA . ARG A 1 102 ? 3.795 -40.031 -8.945 1 97.94 102 ARG A CA 1
ATOM 776 C C . ARG A 1 102 ? 3.609 -40.312 -10.43 1 97.94 102 ARG A C 1
ATOM 778 O O . ARG A 1 102 ? 3.434 -41.469 -10.82 1 97.94 102 ARG A O 1
ATOM 785 N N . GLY A 1 103 ? 3.646 -39.281 -11.203 1 97.38 103 GLY A N 1
ATOM 786 C CA . GLY A 1 103 ? 3.557 -39.438 -12.641 1 97.38 103 GLY A CA 1
ATOM 787 C C . GLY A 1 103 ? 4.656 -40.312 -13.211 1 97.38 103 GLY A C 1
ATOM 788 O O . GLY A 1 103 ? 4.402 -41.156 -14.086 1 97.38 103 GLY A O 1
ATOM 789 N N . ALA A 1 104 ? 5.852 -40.25 -12.688 1 96.44 104 ALA A N 1
ATOM 790 C CA . ALA A 1 104 ? 6.992 -41.031 -13.117 1 96.44 104 ALA A CA 1
ATOM 791 C C . ALA A 1 104 ? 6.785 -42.531 -12.789 1 96.44 104 ALA A C 1
ATOM 793 O O . ALA A 1 104 ? 7.352 -43.406 -13.445 1 96.44 104 ALA A O 1
ATOM 794 N N . ARG A 1 105 ? 5.895 -42.719 -11.812 1 97.5 105 ARG A N 1
ATOM 795 C CA . ARG A 1 105 ? 5.59 -44.094 -11.383 1 97.5 105 ARG A CA 1
ATOM 796 C C . ARG A 1 105 ? 4.324 -44.625 -12.062 1 97.5 105 ARG A C 1
ATOM 798 O O . ARG A 1 105 ? 3.85 -45.688 -11.75 1 97.5 105 ARG A O 1
ATOM 805 N N . GLY A 1 106 ? 3.742 -43.75 -12.906 1 96.81 106 GLY A N 1
ATOM 806 C CA . GLY A 1 106 ? 2.514 -44.125 -13.578 1 96.81 106 GLY A CA 1
ATOM 807 C C . GLY A 1 106 ? 1.293 -44.062 -12.68 1 96.81 106 GLY A C 1
ATOM 808 O O . GLY A 1 106 ? 0.336 -44.812 -12.867 1 96.81 106 GLY A O 1
ATOM 809 N N . GLU A 1 107 ? 1.358 -43.188 -11.656 1 98.06 107 GLU A N 1
ATOM 810 C CA . GLU A 1 107 ? 0.275 -43.031 -10.695 1 98.06 107 GLU A CA 1
ATOM 811 C C . GLU A 1 107 ? -0.484 -41.75 -10.914 1 98.06 107 GLU A C 1
ATOM 813 O O . GLU A 1 107 ? 0.111 -40.719 -11.281 1 98.06 107 GLU A O 1
ATOM 818 N N . TYR A 1 108 ? -1.764 -41.906 -10.688 1 97.94 108 TYR A N 1
ATOM 819 C CA . TYR A 1 108 ? -2.596 -40.688 -10.711 1 97.94 108 TYR A CA 1
ATOM 820 C C . TYR A 1 108 ? -2.301 -39.812 -9.508 1 97.94 108 TYR A C 1
ATOM 822 O O . TYR A 1 108 ? -1.907 -40.281 -8.445 1 97.94 108 TYR A O 1
ATOM 830 N N . PHE A 1 109 ? -2.447 -38.562 -9.758 1 97.19 109 PHE A N 1
ATOM 831 C CA . PHE A 1 109 ? -2.326 -37.562 -8.711 1 97.19 109 PHE A CA 1
ATOM 832 C C . PHE A 1 109 ? -3.49 -36.562 -8.766 1 97.19 109 PHE A C 1
ATOM 834 O O . PHE A 1 109 ? -3.828 -36.062 -9.836 1 97.19 109 PHE A O 1
ATOM 841 N N . THR A 1 110 ? -4.105 -36.344 -7.68 1 96.62 110 THR A N 1
ATOM 842 C CA . THR A 1 110 ? -5.172 -35.344 -7.559 1 96.62 110 THR A CA 1
ATOM 843 C C . THR A 1 110 ? -4.668 -34.094 -6.855 1 96.62 110 THR A C 1
ATOM 845 O O . THR A 1 110 ? -4.328 -34.125 -5.672 1 96.62 110 THR A O 1
ATOM 848 N N . TYR A 1 111 ? -4.566 -33 -7.645 1 96.38 111 TYR A N 1
ATOM 849 C CA . TYR A 1 111 ? -4.145 -31.734 -7.078 1 96.38 111 TYR A CA 1
ATOM 850 C C . TYR A 1 111 ? -5.148 -31.25 -6.039 1 96.38 111 TYR A C 1
ATOM 852 O O . TYR A 1 111 ? -6.359 -31.359 -6.23 1 96.38 111 TYR A O 1
ATOM 860 N N . PRO A 1 112 ? -4.586 -30.672 -4.973 1 93.31 112 PRO A N 1
ATOM 861 C CA . PRO A 1 112 ? -5.484 -29.984 -4.039 1 93.31 112 PRO A CA 1
ATOM 862 C C . PRO A 1 112 ? -5.887 -28.594 -4.52 1 93.31 112 PRO A C 1
ATOM 864 O O . PRO A 1 112 ? -5.258 -28.047 -5.426 1 93.31 112 PRO A O 1
ATOM 867 N N . PHE A 1 113 ? -6.98 -28.062 -4.074 1 91.75 113 PHE A N 1
ATOM 868 C CA . PHE A 1 113 ? -7.398 -26.672 -4.258 1 91.75 113 PHE A CA 1
ATOM 869 C C . PHE A 1 113 ? -7.652 -26.375 -5.73 1 91.75 113 PHE A C 1
ATOM 871 O O . PHE A 1 113 ? -7.32 -25.281 -6.215 1 91.75 113 PHE A O 1
ATOM 878 N N . GLN A 1 114 ? -8.07 -27.234 -6.41 1 94.38 114 GLN A N 1
ATOM 879 C CA . GLN A 1 114 ? -8.344 -27.062 -7.832 1 94.38 114 GLN A CA 1
ATOM 880 C C . GLN A 1 114 ? -9.672 -26.344 -8.055 1 94.38 114 GLN A C 1
ATOM 882 O O . GLN A 1 114 ? -10.656 -26.625 -7.359 1 94.38 114 GLN A O 1
ATOM 887 N N . ILE A 1 115 ? -9.664 -25.422 -8.914 1 92.31 115 ILE A N 1
ATOM 888 C CA . ILE A 1 115 ? -10.891 -25 -9.57 1 92.31 115 ILE A CA 1
ATOM 889 C C . ILE A 1 115 ? -11.109 -25.812 -10.844 1 92.31 115 ILE A C 1
ATOM 891 O O . ILE A 1 115 ? -10.383 -25.625 -11.828 1 92.31 115 ILE A O 1
ATOM 895 N N . LYS A 1 116 ? -12.016 -26.656 -10.914 1 94.44 116 LYS A N 1
ATOM 896 C CA . LYS A 1 116 ? -12.164 -27.672 -11.961 1 94.44 116 LYS A CA 1
ATOM 897 C C . LYS A 1 116 ? -12.758 -27.062 -13.227 1 94.44 116 LYS A C 1
ATOM 899 O O . LYS A 1 116 ? -13.977 -26.906 -13.336 1 94.44 116 LYS A O 1
ATOM 904 N N . ILE A 1 117 ? -11.914 -26.812 -14.094 1 94.75 117 ILE A N 1
ATOM 905 C CA . ILE A 1 117 ? -12.297 -26.281 -15.398 1 94.75 117 ILE A CA 1
ATOM 906 C C . ILE A 1 117 ? -12.117 -27.359 -16.469 1 94.75 117 ILE A C 1
ATOM 908 O O . ILE A 1 117 ? -13.047 -27.656 -17.219 1 94.75 117 ILE A O 1
ATOM 912 N N . LEU A 1 118 ? -10.883 -27.922 -16.453 1 95.56 118 LEU A N 1
ATOM 913 C CA . LEU A 1 118 ? -10.602 -29.031 -17.344 1 95.56 118 LEU A CA 1
ATOM 914 C C . LEU A 1 118 ? -10.844 -30.359 -16.656 1 95.56 118 LEU A C 1
ATOM 916 O O . LEU A 1 118 ? -10.664 -30.484 -15.445 1 95.56 118 LEU A O 1
ATOM 920 N N . ARG A 1 119 ? -11.242 -31.281 -17.453 1 93.25 119 ARG A N 1
ATOM 921 C CA . ARG A 1 119 ? -11.57 -32.594 -16.906 1 93.25 119 ARG A CA 1
ATOM 922 C C . ARG A 1 119 ? -10.867 -33.688 -17.688 1 93.25 119 ARG A C 1
ATOM 924 O O . ARG A 1 119 ? -10.602 -33.562 -18.875 1 93.25 119 ARG A O 1
ATOM 931 N N . MET B 1 1 ? -0.012 -45 -27.062 1 87.38 1 MET B N 1
ATOM 932 C CA . MET B 1 1 ? 1.145 -44.438 -26.391 1 87.38 1 MET B CA 1
ATOM 933 C C . MET B 1 1 ? 1.86 -45.469 -25.531 1 87.38 1 MET B C 1
ATOM 935 O O . MET B 1 1 ? 1.216 -46.281 -24.891 1 87.38 1 MET B O 1
ATOM 939 N N . SER B 1 2 ? 2.984 -45.469 -25.734 1 95.31 2 SER B N 1
ATOM 940 C CA . SER B 1 2 ? 3.738 -46.406 -24.922 1 95.31 2 SER B CA 1
ATOM 941 C C . SER B 1 2 ? 3.721 -45.969 -23.453 1 95.31 2 SER B C 1
ATOM 943 O O . SER B 1 2 ? 3.416 -44.844 -23.125 1 95.31 2 SER B O 1
ATOM 945 N N . GLU B 1 3 ? 3.971 -46.969 -22.656 1 95.5 3 GLU B N 1
ATOM 946 C CA . GLU B 1 3 ? 3.992 -46.688 -21.219 1 95.5 3 GLU B CA 1
ATOM 947 C C . GLU B 1 3 ? 5.039 -45.625 -20.875 1 95.5 3 GLU B C 1
ATOM 949 O O . GLU B 1 3 ? 4.789 -44.75 -20.062 1 95.5 3 GLU B O 1
ATOM 954 N N . SER B 1 4 ? 6.191 -45.781 -21.5 1 95.56 4 SER B N 1
ATOM 955 C CA . SER B 1 4 ? 7.266 -44.812 -21.266 1 95.56 4 SER B CA 1
ATOM 956 C C . SER B 1 4 ? 6.863 -43.438 -21.734 1 95.56 4 SER B C 1
ATOM 958 O O . SER B 1 4 ? 7.137 -42.438 -21.062 1 95.56 4 SER B O 1
ATOM 960 N N . GLU B 1 5 ? 6.281 -43.344 -22.859 1 96.56 5 GLU B N 1
ATOM 961 C CA . GLU B 1 5 ? 5.789 -42.062 -23.391 1 96.56 5 GLU B CA 1
ATOM 962 C C . GLU B 1 5 ? 4.727 -41.469 -22.484 1 96.56 5 GLU B C 1
ATOM 964 O O . GLU B 1 5 ? 4.719 -40.25 -22.25 1 96.56 5 GLU B O 1
ATOM 969 N N . GLU B 1 6 ? 3.848 -42.281 -22.078 1 97.62 6 GLU B N 1
ATOM 970 C CA . GLU B 1 6 ? 2.781 -41.812 -21.188 1 97.62 6 GLU B CA 1
ATOM 971 C C . GLU B 1 6 ? 3.348 -41.219 -19.906 1 97.62 6 GLU B C 1
ATOM 973 O O . GLU B 1 6 ? 2.908 -40.156 -19.469 1 97.62 6 GLU B O 1
ATOM 978 N N . ARG B 1 7 ? 4.281 -41.906 -19.312 1 97.19 7 ARG B N 1
ATOM 979 C CA . ARG B 1 7 ? 4.902 -41.375 -18.094 1 97.19 7 ARG B CA 1
ATOM 980 C C . ARG B 1 7 ? 5.617 -40.062 -18.344 1 97.19 7 ARG B C 1
ATOM 982 O O . ARG B 1 7 ? 5.562 -39.156 -17.516 1 97.19 7 ARG B O 1
ATOM 989 N N . THR B 1 8 ? 6.254 -39.969 -19.438 1 96.5 8 THR B N 1
ATOM 990 C CA . THR B 1 8 ? 6.953 -38.719 -19.797 1 96.5 8 THR B CA 1
ATOM 991 C C . THR B 1 8 ? 5.977 -37.562 -19.906 1 96.5 8 THR B C 1
ATOM 993 O O . THR B 1 8 ? 6.207 -36.5 -19.328 1 96.5 8 THR B O 1
ATOM 996 N N . TRP B 1 9 ? 4.918 -37.781 -20.656 1 97.31 9 TRP B N 1
ATOM 997 C CA . TRP B 1 9 ? 3.916 -36.719 -20.828 1 97.31 9 TRP B CA 1
ATOM 998 C C . TRP B 1 9 ? 3.283 -36.375 -19.484 1 97.31 9 TRP B C 1
ATOM 1000 O O . TRP B 1 9 ? 2.955 -35.188 -19.234 1 97.31 9 TRP B O 1
ATOM 1010 N N . THR B 1 10 ? 3.074 -37.344 -18.641 1 98.12 10 THR B N 1
ATOM 1011 C CA . THR B 1 10 ? 2.482 -37.125 -17.328 1 98.12 10 THR B CA 1
ATOM 1012 C C . THR B 1 10 ? 3.389 -36.25 -16.469 1 98.12 10 THR B C 1
ATOM 1014 O O . THR B 1 10 ? 2.926 -35.281 -15.852 1 98.12 10 THR B O 1
ATOM 1017 N N . VAL B 1 11 ? 4.66 -36.531 -16.469 1 97.75 11 VAL B N 1
ATOM 1018 C CA . VAL B 1 11 ? 5.625 -35.75 -15.719 1 97.75 11 VAL B CA 1
ATOM 1019 C C . VAL B 1 11 ? 5.695 -34.312 -16.297 1 97.75 11 VAL B C 1
ATOM 1021 O O . VAL B 1 11 ? 5.719 -33.344 -15.539 1 97.75 11 VAL B O 1
ATOM 1024 N N . LEU B 1 12 ? 5.715 -34.188 -17.578 1 96.62 12 LEU B N 1
ATOM 1025 C CA . LEU B 1 12 ? 5.758 -32.875 -18.234 1 96.62 12 LEU B CA 1
ATOM 1026 C C . LEU B 1 12 ? 4.523 -32.031 -17.875 1 96.62 12 LEU B C 1
ATOM 1028 O O . LEU B 1 12 ? 4.613 -30.828 -17.703 1 96.62 12 LEU B O 1
ATOM 1032 N N . ALA B 1 13 ? 3.389 -32.719 -17.797 1 97.5 13 ALA B N 1
ATOM 1033 C CA . ALA B 1 13 ? 2.158 -32.031 -17.406 1 97.5 13 ALA B CA 1
ATOM 1034 C C . ALA B 1 13 ? 2.281 -31.406 -16.016 1 97.5 13 ALA B C 1
ATOM 1036 O O . ALA B 1 13 ? 1.915 -30.25 -15.805 1 97.5 13 ALA B O 1
ATOM 1037 N N . HIS B 1 14 ? 2.842 -32.125 -15.094 1 97.19 14 HIS B N 1
ATOM 1038 C CA . HIS B 1 14 ? 3.006 -31.656 -13.727 1 97.19 14 HIS B CA 1
ATOM 1039 C C . HIS B 1 14 ? 4.039 -30.531 -13.656 1 97.19 14 HIS B C 1
ATOM 1041 O O . HIS B 1 14 ? 3.887 -29.594 -12.875 1 97.19 14 HIS B O 1
ATOM 1047 N N . LEU B 1 15 ? 5.051 -30.547 -14.531 1 95.38 15 LEU B N 1
ATOM 1048 C CA . LEU B 1 15 ? 6.172 -29.625 -14.383 1 95.38 15 LEU B CA 1
ATOM 1049 C C . LEU B 1 15 ? 6.027 -28.438 -15.328 1 95.38 15 LEU B C 1
ATOM 1051 O O . LEU B 1 15 ? 6.73 -27.438 -15.188 1 95.38 15 LEU B O 1
ATOM 1055 N N . SER B 1 16 ? 5.125 -28.562 -16.234 1 94.5 16 SER B N 1
ATOM 1056 C CA . SER B 1 16 ? 4.977 -27.516 -17.234 1 94.5 16 SER B CA 1
ATOM 1057 C C . SER B 1 16 ? 4.605 -26.188 -16.594 1 94.5 16 SER B C 1
ATOM 1059 O O . SER B 1 16 ? 5.102 -25.125 -17 1 94.5 16 SER B O 1
ATOM 1061 N N . ALA B 1 17 ? 3.797 -26.266 -15.539 1 91.81 17 ALA B N 1
ATOM 1062 C CA . ALA B 1 17 ? 3.354 -25.031 -14.898 1 91.81 17 ALA B CA 1
ATOM 1063 C C . ALA B 1 17 ? 4.492 -24.375 -14.125 1 91.81 17 ALA B C 1
ATOM 1065 O O . ALA B 1 17 ? 4.785 -23.203 -14.312 1 91.81 17 ALA B O 1
ATOM 1066 N N . PRO B 1 18 ? 5.227 -25.047 -13.273 1 91.81 18 PRO B N 1
ATOM 1067 C CA . PRO B 1 18 ? 6.332 -24.406 -12.555 1 91.81 18 PRO B CA 1
ATOM 1068 C C . PRO B 1 18 ? 7.43 -23.906 -13.492 1 91.81 18 PRO B C 1
ATOM 1070 O O . PRO B 1 18 ? 8.031 -22.859 -13.234 1 91.81 18 PRO B O 1
ATOM 1073 N N . ILE B 1 19 ? 7.645 -24.578 -14.602 1 88.38 19 ILE B N 1
ATOM 1074 C CA . ILE B 1 19 ? 8.633 -24.141 -15.586 1 88.38 19 ILE B CA 1
ATOM 1075 C C . ILE B 1 19 ? 8.172 -22.844 -16.234 1 88.38 19 ILE B C 1
ATOM 1077 O O . ILE B 1 19 ? 8.938 -21.875 -16.312 1 88.38 19 ILE B O 1
ATOM 1081 N N . ALA B 1 20 ? 6.934 -22.812 -16.609 1 87 20 ALA B N 1
ATOM 1082 C CA . ALA B 1 20 ? 6.367 -21.609 -17.219 1 87 20 ALA B CA 1
ATOM 1083 C C . ALA B 1 20 ? 6.316 -20.469 -16.203 1 87 20 ALA B C 1
ATOM 1085 O O . ALA B 1 20 ? 6.527 -19.297 -16.578 1 87 20 ALA B O 1
ATOM 1086 N N . ALA B 1 21 ? 6.031 -20.859 -14.992 1 85.19 21 ALA B N 1
ATOM 1087 C CA . ALA B 1 21 ? 5.957 -19.844 -13.945 1 85.19 21 ALA B CA 1
ATOM 1088 C C . ALA B 1 21 ? 7.312 -19.188 -13.727 1 85.19 21 ALA B C 1
ATOM 1090 O O . ALA B 1 21 ? 7.398 -17.969 -13.586 1 85.19 21 ALA B O 1
ATOM 1091 N N . VAL B 1 22 ? 8.383 -19.906 -13.688 1 80.69 22 VAL B N 1
ATOM 1092 C CA . VAL B 1 22 ? 9.727 -19.391 -13.477 1 80.69 22 VAL B CA 1
ATOM 1093 C C . VAL B 1 22 ? 10.148 -18.531 -14.672 1 80.69 22 VAL B C 1
ATOM 1095 O O . VAL B 1 22 ? 10.742 -17.469 -14.5 1 80.69 22 VAL B O 1
ATOM 1098 N N . LEU B 1 23 ? 9.727 -18.906 -15.867 1 81.5 23 LEU B N 1
ATOM 1099 C CA . LEU B 1 23 ? 10.125 -18.203 -17.094 1 81.5 23 LEU B CA 1
ATOM 1100 C C . LEU B 1 23 ? 9.312 -16.938 -17.281 1 81.5 23 LEU B C 1
ATOM 1102 O O . LEU B 1 23 ? 9.734 -16.016 -18 1 81.5 23 LEU B O 1
ATOM 1106 N N . SER B 1 24 ? 8.148 -16.812 -16.609 1 78.38 24 SER B N 1
ATOM 1107 C CA . SER B 1 24 ? 7.234 -15.703 -16.844 1 78.38 24 SER B CA 1
ATOM 1108 C C . SER B 1 24 ? 6.895 -14.977 -15.555 1 78.38 24 SER B C 1
ATOM 1110 O O . SER B 1 24 ? 5.973 -14.156 -15.516 1 78.38 24 SER B O 1
ATOM 1112 N N . ALA B 1 25 ? 7.516 -15.352 -14.578 1 75.44 25 ALA B N 1
ATOM 1113 C CA . ALA B 1 25 ? 7.219 -14.789 -13.266 1 75.44 25 ALA B CA 1
ATOM 1114 C C . ALA B 1 25 ? 5.766 -15.047 -12.867 1 75.44 25 ALA B C 1
ATOM 1116 O O . ALA B 1 25 ? 5.082 -14.156 -12.359 1 75.44 25 ALA B O 1
ATOM 1117 N N . GLY B 1 26 ? 5.332 -16.172 -13.219 1 75.25 26 GLY B N 1
ATOM 1118 C CA . GLY B 1 26 ? 4.027 -16.609 -12.766 1 75.25 26 GLY B CA 1
ATOM 1119 C C . GLY B 1 26 ? 2.922 -16.375 -13.773 1 75.25 26 GLY B C 1
ATOM 1120 O O . GLY B 1 26 ? 1.887 -17.031 -13.742 1 75.25 26 GLY B O 1
ATOM 1121 N N . SER B 1 27 ? 3.062 -15.445 -14.727 1 79 27 SER B N 1
ATOM 1122 C CA . SER B 1 27 ? 1.976 -14.961 -15.57 1 79 27 SER B CA 1
ATOM 1123 C C . SER B 1 27 ? 1.547 -16.016 -16.578 1 79 27 SER B C 1
ATOM 1125 O O . SER B 1 27 ? 0.382 -16.062 -16.984 1 79 27 SER B O 1
ATOM 1127 N N . LEU B 1 28 ? 2.404 -16.969 -16.922 1 85.19 28 LEU B N 1
ATOM 1128 C CA . LEU B 1 28 ? 2.076 -17.906 -17.984 1 85.19 28 LEU B CA 1
ATOM 1129 C C . LEU B 1 28 ? 2.012 -19.344 -17.438 1 85.19 28 LEU B C 1
ATOM 1131 O O . LEU B 1 28 ? 2.148 -20.297 -18.203 1 85.19 28 LEU B O 1
ATOM 1135 N N . SER B 1 29 ? 1.787 -19.469 -16.141 1 89.75 29 SER B N 1
ATOM 1136 C CA . SER B 1 29 ? 1.799 -20.781 -15.508 1 89.75 29 SER B CA 1
ATOM 1137 C C . SER B 1 29 ? 0.648 -21.641 -16 1 89.75 29 SER B C 1
ATOM 1139 O O . SER B 1 29 ? 0.715 -22.875 -15.938 1 89.75 29 SER B O 1
ATOM 1141 N N . LEU B 1 30 ? -0.276 -21.031 -16.656 1 93.44 30 LEU B N 1
ATOM 1142 C CA . LEU B 1 30 ? -1.461 -21.75 -17.125 1 93.44 30 LEU B CA 1
ATOM 1143 C C . LEU B 1 30 ? -1.233 -22.328 -18.5 1 93.44 30 LEU B C 1
ATOM 1145 O O . LEU B 1 30 ? -1.879 -23.312 -18.891 1 93.44 30 LEU B O 1
ATOM 1149 N N . LEU B 1 31 ? -0.332 -21.828 -19.25 1 92.94 31 LEU B N 1
ATOM 1150 C CA . LEU B 1 31 ? -0.177 -22.156 -20.656 1 92.94 31 LEU B CA 1
ATOM 1151 C C . LEU B 1 31 ? 0.422 -23.547 -20.828 1 92.94 31 LEU B C 1
ATOM 1153 O O . LEU B 1 31 ? 0.001 -24.312 -21.703 1 92.94 31 LEU B O 1
ATOM 1157 N N . GLY B 1 32 ? 1.394 -23.875 -20.047 1 93.62 32 GLY B N 1
ATOM 1158 C CA . GLY B 1 32 ? 2.029 -25.188 -20.141 1 93.62 32 GLY B CA 1
ATOM 1159 C C . GLY B 1 32 ? 1.046 -26.328 -20.031 1 93.62 32 GLY B C 1
ATOM 1160 O O . GLY B 1 32 ? 0.876 -27.109 -20.984 1 93.62 32 GLY B O 1
ATOM 1161 N N . PRO B 1 33 ? 0.357 -26.391 -18.906 1 97 33 PRO B N 1
ATOM 1162 C CA . PRO B 1 33 ? -0.613 -27.469 -18.734 1 97 33 PRO B CA 1
ATOM 1163 C C . PRO B 1 33 ? -1.732 -27.438 -19.766 1 97 33 PRO B C 1
ATOM 1165 O O . PRO B 1 33 ? -2.234 -28.484 -20.188 1 97 33 PRO B O 1
ATOM 1168 N N . LEU B 1 34 ? -2.086 -26.266 -20.188 1 96.62 34 LEU B N 1
ATOM 1169 C CA . LEU B 1 34 ? -3.139 -26.141 -21.188 1 96.62 34 LEU B CA 1
ATOM 1170 C C . LEU B 1 34 ? -2.707 -26.75 -22.516 1 96.62 34 LEU B C 1
ATOM 1172 O O . LEU B 1 34 ? -3.477 -27.469 -23.141 1 96.62 34 LEU B O 1
ATOM 1176 N N . ILE B 1 35 ? -1.567 -26.484 -22.953 1 96.25 35 ILE B N 1
ATOM 1177 C CA . ILE B 1 35 ? -1.023 -27.016 -24.203 1 96.25 35 ILE B CA 1
ATOM 1178 C C . ILE B 1 35 ? -0.917 -28.531 -24.109 1 96.25 35 ILE B C 1
ATOM 1180 O O . ILE B 1 35 ? -1.359 -29.25 -25.016 1 96.25 35 ILE B O 1
ATOM 1184 N N . ILE B 1 36 ? -0.377 -29.031 -23.047 1 97.44 36 ILE B N 1
ATOM 1185 C CA . ILE B 1 36 ? -0.196 -30.469 -22.875 1 97.44 36 ILE B CA 1
ATOM 1186 C C . ILE B 1 36 ? -1.557 -31.172 -22.844 1 97.44 36 ILE B C 1
ATOM 1188 O O . ILE B 1 36 ? -1.727 -32.25 -23.422 1 97.44 36 ILE B O 1
ATOM 1192 N N . TYR B 1 37 ? -2.477 -30.547 -22.203 1 98.12 37 TYR B N 1
ATOM 1193 C CA . TYR B 1 37 ? -3.822 -31.109 -22.141 1 98.12 37 TYR B CA 1
ATOM 1194 C C . TYR B 1 37 ? -4.348 -31.422 -23.547 1 98.12 37 TYR B C 1
ATOM 1196 O O . TYR B 1 37 ? -4.824 -32.531 -23.797 1 98.12 37 TYR B O 1
ATOM 1204 N N . PHE B 1 38 ? -4.254 -30.562 -24.438 1 97.19 38 PHE B N 1
ATOM 1205 C CA . PHE B 1 38 ? -4.828 -30.75 -25.766 1 97.19 38 PHE B CA 1
ATOM 1206 C C . PHE B 1 38 ? -4.012 -31.75 -26.562 1 97.19 38 PHE B C 1
ATOM 1208 O O . PHE B 1 38 ? -4.551 -32.469 -27.422 1 97.19 38 PHE B O 1
ATOM 1215 N N . LEU B 1 39 ? -2.773 -31.938 -26.25 1 96.88 39 LEU B N 1
ATOM 1216 C CA . LEU B 1 39 ? -1.906 -32.875 -26.969 1 96.88 39 LEU B CA 1
ATOM 1217 C C . LEU B 1 39 ? -2.184 -34.312 -26.531 1 96.88 39 LEU B C 1
ATOM 1219 O O . LEU B 1 39 ? -2.041 -35.219 -27.328 1 96.88 39 LEU B O 1
ATOM 1223 N N . VAL B 1 40 ? -2.676 -34.406 -25.328 1 97.75 40 VAL B N 1
ATOM 1224 C CA . VAL B 1 40 ? -2.689 -35.75 -24.812 1 97.75 40 VAL B CA 1
ATOM 1225 C C . VAL B 1 40 ? -4.117 -36.156 -24.453 1 97.75 40 VAL B C 1
ATOM 1227 O O . VAL B 1 40 ? -4.383 -37.312 -24.141 1 97.75 40 VAL B O 1
ATOM 1230 N N . ARG B 1 41 ? -5.031 -35.281 -24.438 1 96.38 41 ARG B N 1
ATOM 1231 C CA . ARG B 1 41 ? -6.352 -35.5 -23.859 1 96.38 41 ARG B CA 1
ATOM 1232 C C . ARG B 1 41 ? -7.039 -36.688 -24.5 1 96.38 41 ARG B C 1
ATOM 1234 O O . ARG B 1 41 ? -7.848 -37.375 -23.844 1 96.38 41 ARG B O 1
ATOM 1241 N N . LYS B 1 42 ? -6.684 -37.094 -25.688 1 97.06 42 LYS B N 1
ATOM 1242 C CA . LYS B 1 42 ? -7.34 -38.25 -26.328 1 97.06 42 LYS B CA 1
ATOM 1243 C C . LYS B 1 42 ? -6.422 -39.469 -26.375 1 97.06 42 LYS B C 1
ATOM 1245 O O . LYS B 1 42 ? -6.793 -40.5 -26.906 1 97.06 42 LYS B O 1
ATOM 1250 N N . ARG B 1 43 ? -5.281 -39.281 -25.812 1 97.12 43 ARG B N 1
ATOM 1251 C CA . ARG B 1 43 ? -4.27 -40.312 -26 1 97.12 43 ARG B CA 1
ATOM 1252 C C . ARG B 1 43 ? -4.02 -41.094 -24.719 1 97.12 43 ARG B C 1
ATOM 1254 O O . ARG B 1 43 ? -3.568 -42.25 -24.75 1 97.12 43 ARG B O 1
ATOM 1261 N N . SER B 1 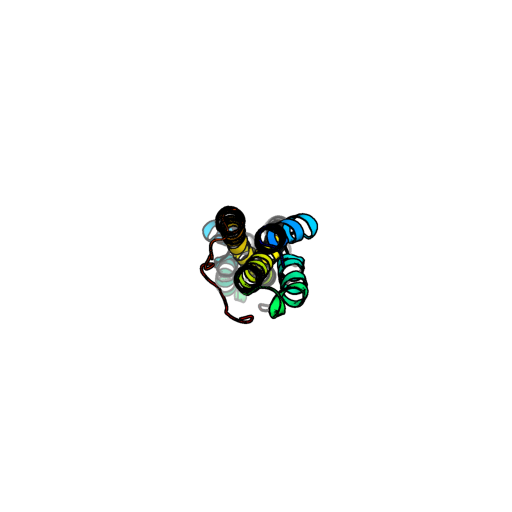44 ? -4.281 -40.406 -23.516 1 97.25 44 SER B N 1
ATOM 1262 C CA . SER B 1 44 ? -3.939 -41.031 -22.25 1 97.25 44 SER B CA 1
ATOM 1263 C C . SER B 1 44 ? -4.758 -40.438 -21.109 1 97.25 44 SER B C 1
ATOM 1265 O O . SER B 1 44 ? -4.617 -39.25 -20.781 1 97.25 44 SER B O 1
ATOM 1267 N N . PRO B 1 45 ? -5.543 -41.25 -20.547 1 97.31 45 PRO B N 1
ATOM 1268 C CA . PRO B 1 45 ? -6.293 -40.75 -19.375 1 97.31 45 PRO B CA 1
ATOM 1269 C C . PRO B 1 45 ? -5.383 -40.281 -18.25 1 97.31 45 PRO B C 1
ATOM 1271 O O . PRO B 1 45 ? -5.699 -39.312 -17.562 1 97.31 45 PRO B O 1
ATOM 1274 N N . LEU B 1 46 ? -4.32 -41 -18.078 1 97.69 46 LEU B N 1
ATOM 1275 C CA . LEU B 1 46 ? -3.375 -40.625 -17.031 1 97.69 46 LEU B CA 1
ATOM 1276 C C . LEU B 1 46 ? -2.771 -39.25 -17.281 1 97.69 46 LEU B C 1
ATOM 1278 O O . LEU B 1 46 ? -2.773 -38.406 -16.391 1 97.69 46 LEU B O 1
ATOM 1282 N N . ALA B 1 47 ? -2.227 -39.062 -18.438 1 98 47 ALA B N 1
ATOM 1283 C CA . ALA B 1 47 ? -1.611 -37.781 -18.797 1 98 47 ALA B CA 1
ATOM 1284 C C . ALA B 1 47 ? -2.648 -36.656 -18.828 1 98 47 ALA B C 1
ATOM 1286 O O . ALA B 1 47 ? -2.365 -35.531 -18.422 1 98 47 ALA B O 1
ATOM 1287 N N . ARG B 1 48 ? -3.811 -36.969 -19.281 1 98.06 48 ARG B N 1
ATOM 1288 C CA . ARG B 1 48 ? -4.906 -36.031 -19.297 1 98.06 48 ARG B CA 1
ATOM 1289 C C . ARG B 1 48 ? -5.246 -35.531 -17.891 1 98.06 48 ARG B C 1
ATOM 1291 O O . ARG B 1 48 ? -5.438 -34.344 -17.656 1 98.06 48 ARG B O 1
ATOM 1298 N N . ASN B 1 49 ? -5.336 -36.438 -16.984 1 98 49 ASN B N 1
ATOM 1299 C CA . ASN B 1 49 ? -5.605 -36.094 -15.594 1 98 49 ASN B CA 1
ATOM 1300 C C . ASN B 1 49 ? -4.543 -35.188 -15.016 1 98 49 ASN B C 1
ATOM 1302 O O . ASN B 1 49 ? -4.867 -34.219 -14.312 1 98 49 ASN B O 1
ATOM 1306 N N . ALA B 1 50 ? -3.359 -35.5 -15.336 1 98.19 50 ALA B N 1
ATOM 1307 C CA . ALA B 1 50 ? -2.25 -34.688 -14.844 1 98.19 50 ALA B CA 1
ATOM 1308 C C . ALA B 1 50 ? -2.318 -33.25 -15.406 1 98.19 50 ALA B C 1
ATOM 1310 O O . ALA B 1 50 ? -2.191 -32.281 -14.664 1 98.19 50 ALA B O 1
ATOM 1311 N N . ALA B 1 51 ? -2.488 -33.125 -16.641 1 98.31 51 ALA B N 1
ATOM 1312 C CA . ALA B 1 51 ? -2.531 -31.828 -17.297 1 98.31 51 ALA B CA 1
ATOM 1313 C C . ALA B 1 51 ? -3.732 -31.016 -16.812 1 98.31 51 ALA B C 1
ATOM 1315 O O . ALA B 1 51 ? -3.609 -29.828 -16.516 1 98.31 51 ALA B O 1
ATOM 1316 N N . ALA B 1 52 ? -4.867 -31.703 -16.75 1 98.25 52 ALA B N 1
ATOM 1317 C CA . ALA B 1 52 ? -6.07 -31.031 -16.266 1 98.25 52 ALA B CA 1
ATOM 1318 C C . ALA B 1 52 ? -5.902 -30.578 -14.812 1 98.25 52 ALA B C 1
ATOM 1320 O O . ALA B 1 52 ? -6.262 -29.453 -14.461 1 98.25 52 ALA B O 1
ATOM 1321 N N . GLY B 1 53 ? -5.375 -31.453 -14.023 1 97.81 53 GLY B N 1
ATOM 1322 C CA . GLY B 1 53 ? -5.137 -31.109 -12.633 1 97.81 53 GLY B CA 1
ATOM 1323 C C . GLY B 1 53 ? -4.172 -29.953 -12.445 1 97.81 53 GLY B C 1
ATOM 1324 O O . GLY B 1 53 ? -4.426 -29.047 -11.648 1 97.81 53 GLY B O 1
ATOM 1325 N N . ALA B 1 54 ? -3.104 -30.047 -13.133 1 97.25 54 ALA B N 1
ATOM 1326 C CA . ALA B 1 54 ? -2.117 -28.969 -13.062 1 97.25 54 ALA B CA 1
ATOM 1327 C C . ALA B 1 54 ? -2.729 -27.641 -13.477 1 97.25 54 ALA B C 1
ATOM 1329 O O . ALA B 1 54 ? -2.508 -26.609 -12.828 1 97.25 54 ALA B O 1
ATOM 1330 N N . PHE B 1 55 ? -3.475 -27.625 -14.547 1 97 55 PHE B N 1
ATOM 1331 C CA . PHE B 1 55 ? -4.129 -26.422 -15.031 1 97 55 PHE B CA 1
ATOM 1332 C C . PHE B 1 55 ? -5.102 -25.875 -13.992 1 97 55 PHE B C 1
ATOM 1334 O O . PHE B 1 55 ? -5.039 -24.703 -13.625 1 97 55 PHE B O 1
ATOM 1341 N N . AS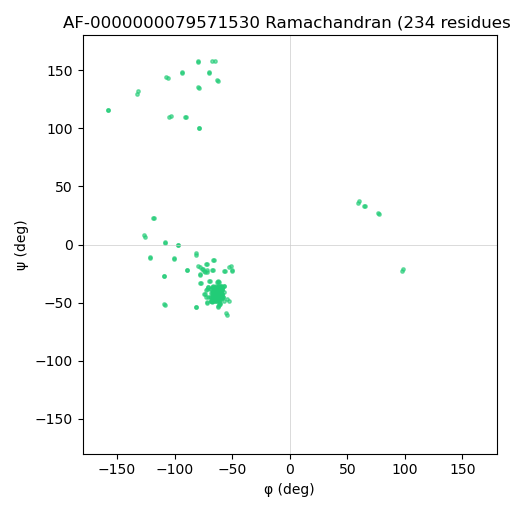N B 1 56 ? -5.941 -26.766 -13.547 1 96.88 56 ASN B N 1
ATOM 1342 C CA . ASN B 1 56 ? -6.957 -26.375 -12.57 1 96.88 56 ASN B CA 1
ATOM 1343 C C . ASN B 1 56 ? -6.328 -25.859 -11.289 1 96.88 56 ASN B C 1
ATOM 1345 O O . ASN B 1 56 ? -6.824 -24.891 -10.695 1 96.88 56 ASN B O 1
ATOM 1349 N N . PHE B 1 57 ? -5.312 -26.453 -10.852 1 96.56 57 PHE B N 1
ATOM 1350 C CA . PHE B 1 57 ? -4.574 -26.016 -9.672 1 96.56 57 PHE B CA 1
ATOM 1351 C C . PHE B 1 57 ? -3.969 -24.641 -9.883 1 96.56 57 PHE B C 1
ATOM 1353 O O . PHE B 1 57 ? -4.074 -23.766 -9.016 1 96.56 57 PHE B O 1
ATOM 1360 N N . ASN B 1 58 ? -3.432 -24.406 -11 1 94.94 58 ASN B N 1
ATOM 1361 C CA . ASN B 1 58 ? -2.758 -23.141 -11.266 1 94.94 58 ASN B CA 1
ATOM 1362 C C . ASN B 1 58 ? -3.758 -22.016 -11.508 1 94.94 58 ASN B C 1
ATOM 1364 O O . ASN B 1 58 ? -3.445 -20.844 -11.281 1 94.94 58 ASN B O 1
ATOM 1368 N N . VAL B 1 59 ? -4.973 -22.328 -11.875 1 94 59 VAL B N 1
ATOM 1369 C CA . VAL B 1 59 ? -6.012 -21.312 -11.938 1 94 59 VAL B CA 1
ATOM 1370 C C . VAL B 1 59 ? -6.277 -20.75 -10.539 1 94 59 VAL B C 1
ATOM 1372 O O . VAL B 1 59 ? -6.363 -19.531 -10.359 1 94 59 VAL B O 1
ATOM 1375 N N . SER B 1 60 ? -6.371 -21.609 -9.547 1 92.06 60 SER B N 1
ATOM 1376 C CA . SER B 1 60 ? -6.57 -21.188 -8.164 1 92.06 60 SER B CA 1
ATOM 1377 C C . SER B 1 60 ? -5.434 -20.281 -7.699 1 92.06 60 SER B C 1
ATOM 1379 O O . SER B 1 60 ? -5.676 -19.25 -7.082 1 92.06 60 SER B O 1
ATOM 1381 N N . PHE B 1 61 ? -4.289 -20.594 -8.094 1 89.31 61 PHE B N 1
ATOM 1382 C CA . PHE B 1 61 ? -3.115 -19.859 -7.648 1 89.31 61 PHE B CA 1
ATOM 1383 C C . PHE B 1 61 ? -2.998 -18.531 -8.391 1 89.31 61 PHE B C 1
ATOM 1385 O O . PHE B 1 61 ? -2.51 -17.547 -7.84 1 89.31 61 PHE B O 1
ATOM 1392 N N . TRP B 1 62 ? -3.43 -18.594 -9.57 1 89.88 62 TRP B N 1
ATOM 1393 C CA . TRP B 1 62 ? -3.426 -17.359 -10.359 1 89.88 62 TRP B CA 1
ATOM 1394 C C . TRP B 1 62 ? -4.34 -16.312 -9.727 1 89.88 62 TRP B C 1
ATOM 1396 O O . TRP B 1 62 ? -4.012 -15.125 -9.711 1 89.88 62 TRP B O 1
ATOM 1406 N N . VAL B 1 63 ? -5.469 -16.719 -9.203 1 90.5 63 VAL B N 1
ATOM 1407 C CA . VAL B 1 63 ? -6.383 -15.812 -8.523 1 90.5 63 VAL B CA 1
ATOM 1408 C C . VAL B 1 63 ? -5.688 -15.18 -7.316 1 90.5 63 VAL B C 1
ATOM 1410 O O . VAL B 1 63 ? -5.711 -13.961 -7.145 1 90.5 63 VAL B O 1
ATOM 1413 N N . LEU B 1 64 ? -5.004 -15.961 -6.535 1 88.44 64 LEU B N 1
ATOM 1414 C CA . LEU B 1 64 ? -4.273 -15.469 -5.375 1 88.44 64 LEU B CA 1
ATOM 1415 C C . LEU B 1 64 ? -3.133 -14.547 -5.801 1 88.44 64 LEU B C 1
ATOM 1417 O O . LEU B 1 64 ? -2.838 -13.562 -5.121 1 88.44 64 LEU B O 1
ATOM 1421 N N . TYR B 1 65 ? -2.539 -14.945 -6.934 1 86.56 65 TYR B N 1
ATOM 1422 C CA . TYR B 1 65 ? -1.453 -14.148 -7.496 1 86.56 65 TYR B CA 1
ATOM 1423 C C . TYR B 1 65 ? -1.93 -12.75 -7.855 1 86.56 65 TYR B C 1
ATOM 1425 O O . TYR B 1 65 ? -1.273 -11.758 -7.52 1 86.56 65 TYR B O 1
ATOM 1433 N N . VAL B 1 66 ? -3.068 -12.586 -8.438 1 85.88 66 VAL B N 1
ATOM 1434 C CA . VAL B 1 66 ? -3.656 -11.305 -8.82 1 85.88 66 VAL B CA 1
ATOM 1435 C C . VAL B 1 66 ? -4 -10.5 -7.566 1 85.88 66 VAL B C 1
ATOM 1437 O O . VAL B 1 66 ? -3.719 -9.305 -7.492 1 85.88 66 VAL B O 1
ATOM 1440 N N . VAL B 1 67 ? -4.535 -11.18 -6.547 1 84.62 67 VAL B N 1
ATOM 1441 C CA . VAL B 1 67 ? -4.879 -10.531 -5.285 1 84.62 67 VAL B CA 1
ATOM 1442 C C . VAL B 1 67 ? -3.619 -9.945 -4.648 1 84.62 67 VAL B C 1
ATOM 1444 O O . VAL B 1 67 ? -3.625 -8.805 -4.188 1 84.62 67 VAL B O 1
ATOM 1447 N N . ALA B 1 68 ? -2.531 -10.742 -4.645 1 81.12 68 ALA B N 1
ATOM 1448 C CA . ALA B 1 68 ? -1.277 -10.281 -4.055 1 81.12 68 ALA B CA 1
ATOM 1449 C C . ALA B 1 68 ? -0.741 -9.055 -4.793 1 81.12 68 ALA B C 1
ATOM 1451 O O . ALA B 1 68 ? -0.238 -8.117 -4.168 1 81.12 68 ALA B O 1
ATOM 1452 N N . TRP B 1 69 ? -0.864 -9.008 -6.102 1 80.19 69 TRP B N 1
ATOM 1453 C CA . TRP B 1 69 ? -0.415 -7.863 -6.895 1 80.19 69 TRP B CA 1
ATOM 1454 C C . TRP B 1 69 ? -1.221 -6.613 -6.555 1 80.19 69 TRP B C 1
ATOM 1456 O O . TRP B 1 69 ? -0.67 -5.512 -6.48 1 80.19 69 TRP B O 1
ATOM 1466 N N . VAL B 1 70 ? -2.498 -6.762 -6.418 1 76.62 70 VAL B N 1
ATOM 1467 C CA . VAL B 1 70 ? -3.371 -5.652 -6.051 1 76.62 70 VAL B CA 1
ATOM 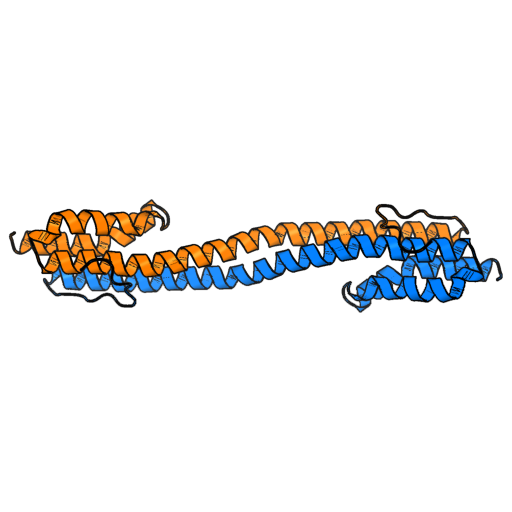1468 C C . VAL B 1 70 ? -2.947 -5.09 -4.695 1 76.62 70 VAL B C 1
ATOM 1470 O O . VAL B 1 70 ? -2.869 -3.871 -4.52 1 76.62 70 VAL B O 1
ATOM 1473 N N . LEU B 1 71 ? -2.498 -5.949 -3.779 1 71.88 71 LEU B N 1
ATOM 1474 C CA . LEU B 1 71 ? -2.07 -5.535 -2.447 1 71.88 71 LEU B CA 1
ATOM 1475 C C . LEU B 1 71 ? -0.737 -4.797 -2.508 1 71.88 71 LEU B C 1
ATOM 1477 O O . LEU B 1 71 ? -0.53 -3.82 -1.786 1 71.88 71 LEU B O 1
ATOM 1481 N N . ILE B 1 72 ? 0.215 -5.207 -3.363 1 70.06 72 ILE B N 1
ATOM 1482 C CA . ILE B 1 72 ? 1.53 -4.586 -3.492 1 70.06 72 ILE B CA 1
ATOM 1483 C C . ILE B 1 72 ? 1.385 -3.186 -4.082 1 70.06 72 ILE B C 1
ATOM 1485 O O . ILE B 1 72 ? 2.104 -2.264 -3.693 1 70.06 72 ILE B O 1
ATOM 1489 N N . PHE B 1 73 ? 0.68 -3.055 -5.117 1 68.81 73 PHE B N 1
ATOM 1490 C CA . PHE B 1 73 ? 0.481 -1.733 -5.699 1 68.81 73 PHE B CA 1
ATOM 1491 C C . PHE B 1 73 ? 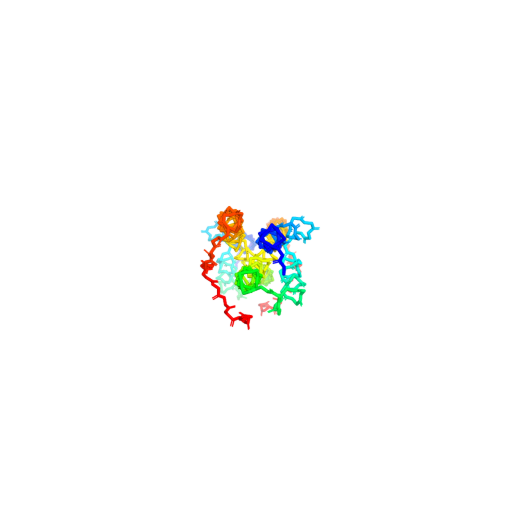0.036 -0.735 -4.637 1 68.81 73 PHE B C 1
ATOM 1493 O O . PHE B 1 73 ? 0.374 0.449 -4.711 1 68.81 73 PHE B O 1
ATOM 1500 N N . THR B 1 74 ? -0.51 -1.314 -3.584 1 65.44 74 THR B N 1
ATOM 1501 C CA . THR B 1 74 ? -0.813 -0.443 -2.453 1 65.44 74 THR B CA 1
ATOM 1502 C C . THR B 1 74 ? 0.467 -0.014 -1.742 1 65.44 74 THR B C 1
ATOM 1504 O O . THR B 1 74 ? 0.516 1.055 -1.13 1 65.44 74 THR B O 1
ATOM 1507 N N . VAL B 1 75 ? 1.653 -0.688 -1.954 1 62.84 75 VAL B N 1
ATOM 1508 C CA . VAL B 1 75 ? 2.984 -0.404 -1.426 1 62.84 75 VAL B CA 1
ATOM 1509 C C . VAL B 1 75 ? 3.543 0.855 -2.084 1 62.84 75 VAL B C 1
ATOM 1511 O O . VAL B 1 75 ? 4.219 1.657 -1.434 1 62.84 75 VAL B O 1
ATOM 1514 N N . ILE B 1 76 ? 3.375 0.912 -3.385 1 64.75 76 ILE B N 1
ATOM 1515 C CA . ILE B 1 76 ? 3.83 2.119 -4.066 1 64.75 76 ILE B CA 1
ATOM 1516 C C . ILE B 1 76 ? 3.234 3.35 -3.391 1 64.75 76 ILE B C 1
ATOM 1518 O O . ILE B 1 76 ? 3.859 4.414 -3.357 1 64.75 76 ILE B O 1
ATOM 1522 N N . ALA B 1 77 ? 2.213 3.061 -2.688 1 70.31 77 ALA B N 1
ATOM 1523 C CA . ALA B 1 77 ? 1.506 4.18 -2.068 1 70.31 77 ALA B CA 1
ATOM 1524 C C . ALA B 1 77 ? 2.199 4.621 -0.783 1 70.31 77 ALA B C 1
ATOM 1526 O O . ALA B 1 77 ? 2.066 5.773 -0.365 1 70.31 77 ALA B O 1
ATOM 1527 N N . ILE B 1 78 ? 3.221 3.736 -0.403 1 73.56 78 ILE B N 1
ATOM 1528 C CA . ILE B 1 78 ? 3.838 4.016 0.89 1 73.56 78 ILE B CA 1
ATOM 1529 C C . ILE B 1 78 ? 4.883 5.117 0.735 1 73.56 78 ILE B C 1
ATOM 1531 O O . ILE B 1 78 ? 4.848 6.121 1.453 1 73.56 78 ILE B O 1
ATOM 1535 N N . PRO B 1 79 ? 5.824 4.945 -0.184 1 73.94 79 PRO B N 1
ATOM 1536 C CA . PRO B 1 79 ? 6.793 6.035 -0.33 1 73.94 79 PRO B CA 1
ATOM 1537 C C . PRO B 1 79 ? 6.133 7.375 -0.655 1 73.94 79 PRO B C 1
ATOM 1539 O O . PRO B 1 79 ? 6.594 8.422 -0.191 1 73.94 79 PRO B O 1
ATOM 1542 N N . VAL B 1 80 ? 5.113 7.309 -1.406 1 78.5 80 VAL B N 1
ATOM 1543 C CA . VAL B 1 80 ? 4.371 8.516 -1.754 1 78.5 80 VAL B CA 1
ATOM 1544 C C . VAL B 1 80 ? 3.74 9.117 -0.498 1 78.5 80 VAL B C 1
ATOM 1546 O O . VAL B 1 80 ? 3.811 10.328 -0.278 1 78.5 80 VAL B O 1
ATOM 1549 N N . ALA B 1 81 ? 3.246 8.281 0.407 1 80.38 81 ALA B N 1
ATOM 1550 C CA . ALA B 1 81 ? 2.641 8.727 1.658 1 80.38 81 ALA B CA 1
ATOM 1551 C C . ALA B 1 81 ? 3.678 9.375 2.568 1 80.38 81 ALA B C 1
ATOM 1553 O O . ALA B 1 81 ? 3.426 10.43 3.15 1 80.38 81 ALA B O 1
ATOM 1554 N N . VAL B 1 82 ? 4.82 8.766 2.641 1 81.44 82 VAL B N 1
ATOM 1555 C CA . VAL B 1 82 ? 5.887 9.281 3.49 1 81.44 82 VAL B CA 1
ATOM 1556 C C . VAL B 1 82 ? 6.359 10.633 2.963 1 81.44 82 VAL B C 1
ATOM 1558 O O . VAL B 1 82 ? 6.586 11.57 3.738 1 81.44 82 VAL B O 1
ATOM 1561 N N . ALA B 1 83 ? 6.465 10.758 1.637 1 84.69 83 ALA B N 1
ATOM 1562 C CA . ALA B 1 83 ? 6.848 12.023 1.022 1 84.69 83 ALA B CA 1
ATOM 1563 C C . ALA B 1 83 ? 5.824 13.117 1.329 1 84.69 83 ALA B C 1
ATOM 1565 O O . ALA B 1 83 ? 6.188 14.242 1.659 1 84.69 83 ALA B O 1
ATOM 1566 N N . ILE B 1 84 ? 4.562 12.711 1.292 1 86.62 84 ILE B N 1
ATOM 1567 C CA . ILE B 1 84 ? 3.488 13.656 1.576 1 86.62 84 ILE B CA 1
ATOM 1568 C C . ILE B 1 84 ? 3.572 14.109 3.033 1 86.62 84 ILE B C 1
ATOM 1570 O O . ILE B 1 84 ? 3.473 15.305 3.324 1 86.62 84 ILE B O 1
ATOM 1574 N N . TRP B 1 85 ? 3.9 13.164 3.932 1 85.75 85 TRP B N 1
ATOM 1575 C CA . TRP B 1 85 ? 3.988 13.508 5.348 1 85.75 85 TRP B CA 1
ATOM 1576 C C . TRP B 1 85 ? 5.18 14.414 5.617 1 85.75 85 TRP B C 1
ATOM 1578 O O . TRP B 1 85 ? 5.086 15.352 6.414 1 85.75 85 TRP B O 1
ATOM 1588 N N . LEU B 1 86 ? 6.238 14.18 4.969 1 87.94 86 LEU B N 1
ATOM 1589 C CA . LEU B 1 86 ? 7.43 15.008 5.125 1 87.94 86 LEU B CA 1
ATOM 1590 C C . LEU B 1 86 ? 7.168 16.438 4.641 1 87.94 86 LEU B C 1
ATOM 1592 O O . LEU B 1 86 ? 7.547 17.406 5.305 1 87.94 86 LEU B O 1
ATOM 1596 N N . VAL B 1 87 ? 6.516 16.578 3.508 1 89.75 87 VAL B N 1
ATOM 1597 C CA . VAL B 1 87 ? 6.184 17.891 2.951 1 89.75 87 VAL B CA 1
ATOM 1598 C C . VAL B 1 87 ? 5.262 18.641 3.908 1 89.75 87 VAL B C 1
ATOM 1600 O O . VAL B 1 87 ? 5.492 19.812 4.215 1 89.75 87 VAL B O 1
ATOM 1603 N N . ILE B 1 88 ? 4.254 17.922 4.449 1 87.12 88 ILE B N 1
ATOM 1604 C CA . ILE B 1 88 ? 3.307 18.51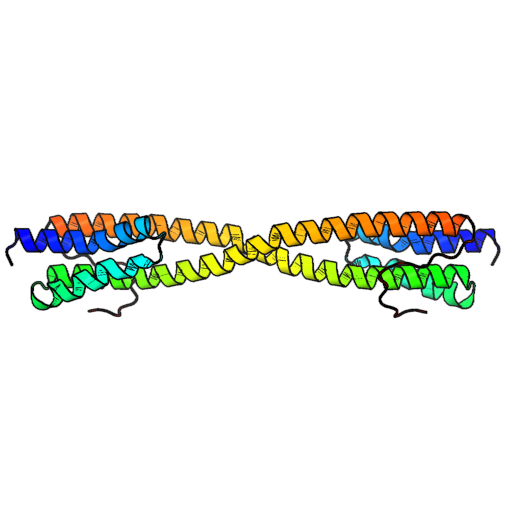6 5.383 1 87.12 88 ILE B CA 1
ATOM 1605 C C . ILE B 1 88 ? 4.047 19.016 6.625 1 87.12 88 ILE B C 1
ATOM 1607 O O . ILE B 1 88 ? 3.828 20.141 7.078 1 87.12 88 ILE B O 1
ATOM 1611 N N . PHE B 1 89 ? 4.984 18.234 7.109 1 88.38 89 PHE B N 1
ATOM 1612 C CA . PHE B 1 89 ? 5.703 18.547 8.336 1 88.38 89 PHE B CA 1
ATOM 1613 C C . PHE B 1 89 ? 6.609 19.766 8.133 1 88.38 89 PHE B C 1
ATOM 1615 O O . PHE B 1 89 ? 6.566 20.719 8.914 1 88.38 89 PHE B O 1
ATOM 1622 N N . VAL B 1 90 ? 7.375 19.812 7.117 1 90.62 90 VAL B N 1
ATOM 1623 C CA . VAL B 1 90 ? 8.359 20.859 6.867 1 90.62 90 VAL B CA 1
ATOM 1624 C C . VAL B 1 90 ? 7.641 22.172 6.562 1 90.62 90 VAL B C 1
ATOM 1626 O O . VAL B 1 90 ? 7.941 23.203 7.168 1 90.62 90 VAL B O 1
ATOM 1629 N N . VAL B 1 91 ? 6.645 22.188 5.66 1 92.69 91 VAL B N 1
ATOM 1630 C CA . VAL B 1 91 ? 5.93 23.406 5.258 1 92.69 91 VAL B CA 1
ATOM 1631 C C . VAL B 1 91 ? 5.145 23.953 6.441 1 92.69 91 VAL B C 1
ATOM 1633 O O . VAL B 1 91 ? 5.148 25.172 6.684 1 92.69 91 VAL B O 1
ATOM 1636 N N . SER B 1 92 ? 4.547 23.047 7.199 1 92.94 92 SER B N 1
ATOM 1637 C CA . SER B 1 92 ? 3.791 23.484 8.367 1 92.94 92 SER B CA 1
ATOM 1638 C C . SER B 1 92 ? 4.707 24.109 9.414 1 92.94 92 SER B C 1
ATOM 1640 O O . SER B 1 92 ? 4.418 25.203 9.93 1 92.94 92 SER B O 1
ATOM 1642 N N . ALA B 1 93 ? 5.848 23.516 9.703 1 92.75 93 ALA B N 1
ATOM 1643 C CA . ALA B 1 93 ? 6.781 24.031 10.703 1 92.75 93 ALA B CA 1
ATOM 1644 C C . ALA B 1 93 ? 7.293 25.406 10.32 1 92.75 93 ALA B C 1
ATOM 1646 O O . ALA B 1 93 ? 7.273 26.328 11.141 1 92.75 93 ALA B O 1
ATOM 1647 N N . ILE B 1 94 ? 7.676 25.578 9.102 1 94.56 94 ILE B N 1
ATOM 1648 C CA . ILE B 1 94 ? 8.227 26.844 8.633 1 94.56 94 ILE B CA 1
ATOM 1649 C C . ILE B 1 94 ? 7.148 27.922 8.695 1 94.56 94 ILE B C 1
ATOM 1651 O O . ILE B 1 94 ? 7.387 29.016 9.227 1 94.56 94 ILE B O 1
ATOM 1655 N N . THR B 1 95 ? 5.938 27.641 8.188 1 96.69 95 THR B N 1
ATOM 1656 C CA . THR B 1 95 ? 4.883 28.641 8.078 1 96.69 95 THR B CA 1
ATOM 1657 C C . THR B 1 95 ? 4.402 29.078 9.461 1 96.69 95 THR B C 1
ATOM 1659 O O . THR B 1 95 ? 4.219 30.266 9.711 1 96.69 95 THR B O 1
ATOM 1662 N N . HIS B 1 96 ? 4.293 28.078 10.367 1 96.5 96 HIS B N 1
ATOM 1663 C CA . HIS B 1 96 ? 3.84 28.422 11.711 1 96.5 96 HIS B CA 1
ATOM 1664 C C . HIS B 1 96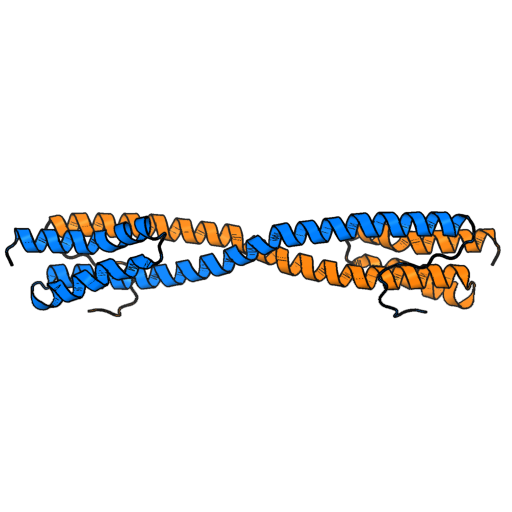 ? 4.902 29.203 12.469 1 96.5 96 HIS B C 1
ATOM 1666 O O . HIS B 1 96 ? 4.582 30.125 13.211 1 96.5 96 HIS B O 1
ATOM 1672 N N . ILE B 1 97 ? 6.176 28.906 12.297 1 95.19 97 ILE B N 1
ATOM 1673 C CA . ILE B 1 97 ? 7.273 29.594 12.977 1 95.19 97 ILE B CA 1
ATOM 1674 C C . ILE B 1 97 ? 7.395 31.016 12.453 1 95.19 97 ILE B C 1
ATOM 1676 O O . ILE B 1 97 ? 7.504 31.969 13.242 1 95.19 97 ILE B O 1
ATOM 1680 N N . VAL B 1 98 ? 7.34 31.203 11.148 1 96.81 98 VAL B N 1
ATOM 1681 C CA . VAL B 1 98 ? 7.398 32.531 10.555 1 96.81 98 VAL B CA 1
ATOM 1682 C C . VAL B 1 98 ? 6.203 33.375 11.023 1 96.81 98 VAL B C 1
ATOM 1684 O O . VAL B 1 98 ? 6.352 34.531 11.383 1 96.81 98 VAL B O 1
ATOM 1687 N N . GLY B 1 99 ? 4.988 32.688 11.008 1 97.69 99 GLY B N 1
ATOM 1688 C CA . GLY B 1 99 ? 3.811 33.375 11.516 1 97.69 99 GLY B CA 1
ATOM 1689 C C . GLY B 1 99 ? 3.953 33.812 12.961 1 97.69 99 GLY B C 1
ATOM 1690 O O . GLY B 1 99 ? 3.588 34.938 13.305 1 97.69 99 GLY B O 1
ATOM 1691 N N . ALA B 1 100 ? 4.562 33 13.758 1 97.69 100 ALA B N 1
ATOM 1692 C CA . ALA B 1 100 ? 4.746 33.312 15.172 1 97.69 100 ALA B CA 1
ATOM 1693 C C . ALA B 1 100 ? 5.727 34.469 15.359 1 97.69 100 ALA B C 1
ATOM 1695 O O . ALA B 1 100 ? 5.5 35.344 16.188 1 97.69 100 ALA B O 1
ATOM 1696 N N . ILE B 1 101 ? 6.77 34.5 14.633 1 97.44 101 ILE B N 1
ATOM 1697 C CA . ILE B 1 101 ? 7.777 35.531 14.703 1 97.44 101 ILE B CA 1
ATOM 1698 C C . ILE B 1 101 ? 7.16 36.875 14.297 1 97.44 101 ILE B C 1
ATOM 1700 O O . ILE B 1 101 ? 7.344 37.875 14.977 1 97.44 101 ILE B O 1
ATOM 1704 N N . ARG B 1 102 ? 6.398 36.812 13.219 1 97.88 102 ARG B N 1
ATOM 1705 C CA . ARG B 1 102 ? 5.727 38.031 12.773 1 97.88 102 ARG B CA 1
ATOM 1706 C C . ARG B 1 102 ? 4.684 38.5 13.797 1 97.88 102 ARG B C 1
ATOM 1708 O O . ARG B 1 102 ? 4.555 39.688 14.07 1 97.88 102 ARG B O 1
ATOM 1715 N N . GLY B 1 103 ? 3.977 37.531 14.305 1 97.38 103 GLY B N 1
ATOM 1716 C CA . GLY B 1 103 ? 3.006 37.844 15.344 1 97.38 103 GLY B CA 1
ATOM 1717 C C . GLY B 1 103 ? 3.625 38.5 16.562 1 97.38 103 GLY B C 1
ATOM 1718 O O . GLY B 1 103 ? 3.055 39.438 17.141 1 97.38 103 GLY B O 1
ATOM 1719 N N . ALA B 1 104 ? 4.809 38.094 16.938 1 96.5 104 ALA B N 1
ATOM 1720 C CA . ALA B 1 104 ? 5.527 38.656 18.078 1 96.5 104 ALA B CA 1
ATOM 1721 C C . ALA B 1 104 ? 5.926 40.094 17.828 1 96.5 104 ALA B C 1
ATOM 1723 O O . ALA B 1 104 ? 6.098 40.875 18.781 1 96.5 104 ALA B O 1
ATOM 1724 N N . ARG B 1 105 ? 5.98 40.438 16.547 1 97.56 105 ARG B N 1
ATOM 1725 C CA . ARG B 1 105 ? 6.348 41.781 16.156 1 97.56 105 ARG B CA 1
ATOM 1726 C C . ARG B 1 105 ? 5.109 42.625 15.883 1 97.56 105 ARG B C 1
ATOM 1728 O O . ARG B 1 105 ? 5.219 43.781 15.43 1 97.56 105 ARG B O 1
ATOM 1735 N N . GLY B 1 106 ? 3.947 42 16.047 1 96.81 106 GLY B N 1
ATOM 1736 C CA . GLY B 1 106 ? 2.709 42.719 15.781 1 96.81 106 GLY B CA 1
ATOM 1737 C C . GLY B 1 106 ? 2.404 42.844 14.305 1 96.81 106 GLY B C 1
ATOM 1738 O O . GLY B 1 106 ? 1.769 43.812 13.883 1 96.81 106 GLY B O 1
ATOM 1739 N N . GLU B 1 107 ? 2.914 41.906 13.5 1 98.12 107 GLU B N 1
ATOM 1740 C CA . GLU B 1 107 ? 2.732 41.938 12.055 1 98.12 107 GLU B CA 1
ATOM 1741 C C . GLU B 1 107 ? 1.751 40.844 11.602 1 98.12 107 GLU B C 1
ATOM 1743 O O . GLU B 1 107 ? 1.711 39.75 12.172 1 98.12 107 GLU B O 1
ATOM 1748 N N . TYR B 1 108 ? 1.013 41.281 10.594 1 97.94 108 TYR B N 1
ATOM 1749 C CA . TYR B 1 108 ? 0.131 40.312 9.961 1 97.94 108 TYR B CA 1
ATOM 1750 C C . TYR B 1 108 ? 0.932 39.281 9.18 1 97.94 108 TYR B C 1
ATOM 1752 O O . TYR B 1 108 ? 2.02 39.562 8.68 1 97.94 108 TYR B O 1
ATOM 1760 N N . PHE B 1 109 ? 0.38 38.094 9.172 1 97.25 109 PHE B N 1
ATOM 1761 C CA . PHE B 1 109 ? 0.932 37.031 8.375 1 97.25 109 PHE B CA 1
ATOM 1762 C C . PHE B 1 109 ? -0.162 36.344 7.559 1 97.25 109 PHE B C 1
ATOM 1764 O O . PHE B 1 109 ? -1.223 36 8.094 1 97.25 109 PHE B O 1
ATOM 1771 N N . THR B 1 110 ? 0.059 36.156 6.32 1 96.62 110 THR B N 1
ATOM 1772 C CA . THR B 1 110 ? -0.852 35.438 5.441 1 96.62 110 THR B CA 1
ATOM 1773 C C . THR B 1 110 ? -0.312 34.031 5.129 1 96.62 110 THR B C 1
ATOM 1775 O O . THR B 1 110 ? 0.723 33.906 4.473 1 96.62 110 THR B O 1
ATOM 1778 N N . TYR B 1 111 ? -0.995 33.031 5.691 1 96.44 111 TYR B N 1
ATOM 1779 C CA . TYR B 1 111 ? -0.609 31.656 5.418 1 96.44 111 TYR B CA 1
ATOM 1780 C C . TYR B 1 111 ? -0.758 31.328 3.939 1 96.44 111 TYR B C 1
ATOM 1782 O O . TYR B 1 111 ? -1.73 31.734 3.301 1 96.44 111 TYR B O 1
ATOM 1790 N N . PRO B 1 112 ? 0.211 30.562 3.451 1 93.31 112 PRO B N 1
ATOM 1791 C CA . PRO B 1 112 ? 0.022 30.031 2.1 1 93.31 112 PRO B CA 1
ATOM 1792 C C . PRO B 1 112 ? -0.9 28.812 2.066 1 93.31 112 PRO B C 1
ATOM 1794 O O . PRO B 1 112 ? -1.178 28.219 3.109 1 93.31 112 PRO B O 1
ATOM 1797 N N . PHE B 1 113 ? -1.508 28.5 0.958 1 91.62 113 PHE B N 1
ATOM 1798 C CA . PHE B 1 113 ? -2.238 27.266 0.694 1 91.62 113 PHE B CA 1
ATOM 1799 C C . PHE B 1 113 ? -3.457 27.141 1.603 1 91.62 113 PHE B C 1
ATOM 1801 O O . PHE B 1 113 ? -3.777 26.062 2.088 1 91.62 113 PHE B O 1
ATOM 1808 N N . GLN B 1 114 ? -4.016 28.141 1.921 1 94.5 114 GLN B N 1
ATOM 1809 C CA . GLN B 1 114 ? -5.188 28.141 2.791 1 94.5 114 GLN B CA 1
ATOM 1810 C C . GLN B 1 114 ? -6.449 27.781 2.016 1 94.5 114 GLN B C 1
ATOM 1812 O O . GLN B 1 114 ? -6.633 28.219 0.879 1 94.5 114 GLN B O 1
ATOM 1817 N N . ILE B 1 115 ? -7.223 26.953 2.598 1 92.31 115 ILE B N 1
ATOM 1818 C CA . ILE B 1 115 ? -8.641 26.875 2.246 1 92.31 115 ILE B CA 1
ATOM 1819 C C . ILE B 1 115 ? -9.445 27.812 3.139 1 92.31 115 ILE B C 1
ATOM 1821 O O . ILE B 1 115 ? -9.609 27.562 4.332 1 92.31 115 ILE B O 1
ATOM 1825 N N . LYS B 1 116 ? -9.969 28.859 2.658 1 94.81 116 LYS B N 1
ATOM 1826 C CA . LYS B 1 116 ? -10.531 29.953 3.443 1 94.81 116 LYS B CA 1
ATOM 1827 C C . LYS B 1 116 ? -11.922 29.609 3.959 1 94.81 116 LYS B C 1
ATOM 1829 O O . LYS B 1 116 ? -12.906 29.734 3.229 1 94.81 116 LYS B O 1
ATOM 1834 N N . ILE B 1 117 ? -11.938 29.234 5.156 1 94.75 117 ILE B N 1
ATOM 1835 C CA . ILE B 1 117 ? -13.195 28.906 5.828 1 94.75 117 ILE B CA 1
ATOM 1836 C C . ILE B 1 117 ? -13.523 29.984 6.855 1 94.75 117 ILE B C 1
ATOM 1838 O O . ILE B 1 117 ? -14.625 30.547 6.84 1 94.75 117 ILE B O 1
ATOM 1842 N N . LEU B 1 118 ? -12.5 30.25 7.688 1 95.56 118 LEU B N 1
ATOM 1843 C CA . LEU B 1 118 ? -12.641 31.344 8.656 1 95.56 118 LEU B CA 1
ATOM 1844 C C . LEU B 1 118 ? -12.07 32.625 8.102 1 95.56 118 LEU B C 1
ATOM 1846 O O . LEU B 1 118 ? -11.117 32.625 7.32 1 95.56 118 LEU B O 1
ATOM 1850 N N . ARG B 1 119 ? -12.703 33.688 8.531 1 93.25 119 ARG B N 1
ATOM 1851 C CA . ARG B 1 119 ? -12.289 35 8.031 1 93.25 119 ARG B CA 1
ATOM 1852 C C . ARG B 1 119 ? -12.047 35.969 9.188 1 93.25 119 ARG B C 1
ATOM 1854 O O . ARG B 1 119 ? -12.664 35.844 10.242 1 93.25 119 ARG B O 1
#

pLDDT: mean 90.82, std 8.62, range [62.84, 98.31]

Sequence (238 aa):
MSESEERTWTVLAHLSAPIAAVLSAGSLSLLGPLIIYFLVRKRSPLARNAAAGAFNFNVSFWVLYVVAWVLIFTVIAIPVAVAIWLVIFVVSAITHIVGAIRGARGEYFTYPFQIKILRMSESEERTWTVLAHLSAPIAAVLSAGSLSLLGPLIIYFLVRKRSPLARNAAAGAFNFNVSFWVLYVVAWVLIFTVIAIPVAVAIWLVIFVVSAITHIVGAIRGARGEYFTYPFQIKILR

Radius of gyration: 32.15 Å; Cα contacts (8 Å, |Δi|>4): 379; chains: 2; bounding box: 24×92×52 Å

Solvent-accessible surface area (backbone atoms only — not comparable to full-atom values): 11351 Å² total; per-residue (Å²): 118,50,71,69,55,43,23,49,49,14,24,46,13,25,43,27,22,62,52,29,16,68,77,47,76,51,77,40,26,49,51,37,7,50,55,46,23,73,75,29,53,89,67,30,70,66,27,18,44,27,5,21,31,40,28,14,26,39,52,43,46,47,55,53,50,52,53,25,50,60,24,35,60,23,32,66,27,29,64,55,18,54,52,49,51,50,51,49,50,54,55,48,53,51,53,29,50,52,34,24,54,33,12,68,71,70,38,85,56,82,59,70,74,51,49,84,75,52,123,118,51,69,69,56,43,23,50,49,14,24,47,13,24,44,25,23,61,52,30,16,68,75,48,74,50,76,40,25,47,51,37,7,50,54,44,23,72,73,27,53,89,67,32,71,65,30,17,42,27,5,20,29,40,28,13,26,40,51,43,46,47,54,53,49,52,53,26,50,59,23,36,59,21,32,66,27,29,64,54,17,51,51,49,50,51,52,51,50,53,55,48,52,52,52,30,50,54,35,23,56,33,12,66,70,69,39,84,54,81,59,69,76,51,48,83,75,52,122

Secondary structure (DSSP, 8-state):
--HHHHHHHHHHHHHHHHHHHHHHTTTTTTHHHHHHHHHHTTT-HHHHHHHHHHHHHHHHHHHHHHHHHHHHHHHHHHHHHHHHHHHHHHHHHHHHHHHHHHHHTT-----SS------/--HHHHHHHHHHHHHHHHHHHHHHTTTTTTHHHHHHHHHHTTT-HHHHHHHHHHHHHHHHHHHHHHHHHHHHHHHHHHHHHHHHHHHHHHHHHHHHHHHHHHHHTT-----SS------

InterPro domains:
  IPR019109 Magnetosome protein MamF/MmsF [PF09685] (5-118)